Protein AF-A0A417WIB1-F1 (afdb_monomer_lite)

Sequence (246 aa):
MKTGAWCMDDERNCDLLFEYLRSILYDAKPQPLDLERLDEPFKKLGMGLQYLDRAVQEMKAYSAALSNGTLSAEAPGRDNFLCENLKNIHANLNHLTWQAKQVAKGDYSQKVSYLGEFSEAFNTMTEQLKQREGVLIEEAQQEKQQASLDPLTQIGNRYYFQREIEQLLQTEAELVFCYCDLDHLKYINDNYGHSEGDCYLRHFVDSVKKARAKTTCLPVLAVMILYYPEGLPKGGCVQQNVLDPA

pLDDT: mean 79.18, std 16.85, range [26.58, 96.31]

Radius of gyration: 42.19 Å; chains: 1; bounding box: 83×44×124 Å

Secondary structure (DSSP, 8-state):
---SSTTHHHHHHHHHHHHHHHHHHH-SSPPPP-GGGS-HHHHHHHHHHHHHHHHHHHHHHHHHHHHTT-TTSPPPPTT-GGGHHHHHHHHHHHHHHHHHHHHTTT-TT----SSTHHHHHHHHHHHHHHHHHHHHHHHHHHHHHHT-B-TTT-SB-HHHHHHHHHHHHTTT--EEEEE---TTHHHHHHHH-HHHHHHHHHHHHHHHHHHGGGSEEEEETTEEEEE-SS---S------------

Structure (mmCIF, N/CA/C/O backbone):
data_AF-A0A417WIB1-F1
#
_entry.id   AF-A0A417WIB1-F1
#
loop_
_atom_site.group_PDB
_atom_site.id
_atom_site.type_symbol
_atom_site.label_atom_id
_atom_site.label_alt_id
_atom_site.label_comp_id
_atom_site.label_asym_id
_atom_site.label_entity_id
_atom_site.label_seq_id
_atom_site.pdbx_PDB_ins_code
_atom_site.Cartn_x
_atom_site.Cartn_y
_atom_site.Cartn_z
_atom_site.occupancy
_atom_site.B_iso_or_equiv
_atom_site.auth_seq_id
_atom_site.auth_comp_id
_atom_site.auth_asym_id
_atom_site.auth_atom_id
_atom_site.pdbx_PDB_model_num
ATOM 1 N N . MET A 1 1 ? 44.489 13.076 -61.431 1.00 39.06 1 MET A N 1
ATOM 2 C CA . MET A 1 1 ? 43.071 12.751 -61.692 1.00 39.06 1 MET A CA 1
ATOM 3 C C . MET A 1 1 ? 42.772 11.346 -61.179 1.00 39.06 1 MET A C 1
ATOM 5 O O . MET A 1 1 ? 43.041 10.374 -61.867 1.00 39.06 1 MET A O 1
ATOM 9 N N . LYS A 1 2 ? 42.286 11.242 -59.940 1.00 44.75 2 LYS A N 1
ATOM 10 C CA . LYS A 1 2 ? 41.597 10.064 -59.390 1.00 44.75 2 LYS A CA 1
ATOM 11 C C . LYS A 1 2 ? 40.458 10.616 -58.533 1.00 44.75 2 LYS A C 1
ATOM 13 O O . LYS A 1 2 ? 40.609 10.801 -57.336 1.00 44.75 2 LYS A O 1
ATOM 18 N N . THR A 1 3 ? 39.376 11.004 -59.189 1.00 46.62 3 THR A N 1
ATOM 19 C CA . THR A 1 3 ? 38.187 11.618 -58.584 1.00 46.62 3 THR A CA 1
ATOM 20 C C . THR A 1 3 ? 36.998 10.995 -59.298 1.00 46.62 3 THR A C 1
ATOM 22 O O . THR A 1 3 ? 36.768 11.309 -60.462 1.00 46.62 3 THR A O 1
ATOM 25 N N . GLY A 1 4 ? 36.324 10.034 -58.667 1.00 46.19 4 GLY A N 1
ATOM 26 C CA . GLY A 1 4 ? 35.148 9.404 -59.278 1.00 46.19 4 GLY A CA 1
ATOM 27 C C . GLY A 1 4 ? 34.583 8.187 -58.545 1.00 46.19 4 GLY A C 1
ATOM 28 O O . GLY A 1 4 ? 33.383 7.982 -58.601 1.00 46.19 4 GLY A O 1
ATOM 29 N N . ALA A 1 5 ? 35.401 7.416 -57.820 1.00 48.66 5 ALA A N 1
ATOM 30 C CA . ALA A 1 5 ? 34.931 6.210 -57.117 1.00 48.66 5 ALA A CA 1
ATOM 31 C C . ALA A 1 5 ? 34.715 6.396 -55.600 1.00 48.66 5 ALA A C 1
ATOM 33 O O . ALA A 1 5 ? 34.106 5.551 -54.969 1.00 48.66 5 ALA A O 1
ATOM 34 N N . TRP A 1 6 ? 35.183 7.506 -55.019 1.00 47.06 6 TRP A N 1
ATOM 35 C CA . TRP A 1 6 ? 35.142 7.767 -53.569 1.00 47.06 6 TRP A CA 1
ATOM 36 C C . TRP A 1 6 ? 33.838 8.422 -53.065 1.00 47.06 6 TRP A C 1
ATOM 38 O O . TRP A 1 6 ? 33.764 8.745 -51.892 1.00 47.06 6 TRP A O 1
ATOM 48 N N . CYS A 1 7 ? 32.829 8.664 -53.915 1.00 55.09 7 CYS A N 1
ATOM 49 C CA . CYS A 1 7 ? 31.590 9.342 -53.484 1.00 55.09 7 CYS A CA 1
ATOM 50 C C . CYS A 1 7 ? 30.362 8.427 -53.372 1.00 55.09 7 CYS A C 1
ATOM 52 O O . CYS A 1 7 ? 29.560 8.645 -52.477 1.00 55.09 7 CYS A O 1
ATOM 54 N N . MET A 1 8 ? 30.194 7.423 -54.242 1.00 58.66 8 MET A N 1
ATOM 55 C CA . MET A 1 8 ? 28.945 6.639 -54.291 1.00 58.66 8 MET A CA 1
ATOM 56 C C . MET A 1 8 ? 28.796 5.624 -53.145 1.00 58.66 8 MET A C 1
ATOM 58 O O . MET A 1 8 ? 27.687 5.434 -52.651 1.00 58.66 8 MET A O 1
ATOM 62 N N . ASP A 1 9 ? 29.885 4.987 -52.704 1.00 63.41 9 ASP A N 1
ATOM 63 C CA . ASP A 1 9 ? 29.821 3.980 -51.630 1.00 63.41 9 ASP A CA 1
ATOM 64 C C . ASP A 1 9 ? 29.652 4.627 -50.241 1.00 63.41 9 ASP A C 1
ATOM 66 O O . ASP A 1 9 ? 28.894 4.131 -49.405 1.00 63.41 9 ASP A O 1
ATOM 70 N N . ASP A 1 10 ? 30.249 5.803 -50.021 1.00 74.00 10 ASP A N 1
ATOM 71 C CA . ASP A 1 10 ? 30.056 6.589 -48.796 1.00 74.00 10 ASP A CA 1
ATOM 72 C C . ASP A 1 10 ? 28.607 7.086 -48.664 1.00 74.00 10 ASP A C 1
ATOM 74 O O . ASP A 1 10 ? 28.035 7.023 -47.574 1.00 74.00 10 ASP A O 1
ATOM 78 N N . GLU A 1 11 ? 27.985 7.515 -49.769 1.00 82.62 11 GLU A N 1
ATOM 79 C CA . GLU A 1 11 ? 26.586 7.968 -49.804 1.00 82.62 11 GLU A CA 1
ATOM 80 C C . GLU A 1 11 ? 25.636 6.816 -49.436 1.00 82.62 11 GLU A C 1
ATOM 82 O O . GLU A 1 11 ? 24.788 6.958 -48.555 1.00 82.62 11 GLU A O 1
ATOM 87 N N . ARG A 1 12 ? 25.882 5.615 -49.981 1.00 88.38 12 ARG A N 1
ATOM 88 C CA . ARG A 1 12 ? 25.135 4.398 -49.634 1.00 88.38 12 ARG A CA 1
ATOM 89 C C . ARG A 1 12 ? 25.269 4.014 -48.155 1.00 88.38 12 ARG A C 1
ATOM 91 O O . ARG A 1 12 ? 24.271 3.646 -47.533 1.00 88.38 12 ARG A O 1
ATOM 98 N N . ASN A 1 13 ? 26.477 4.036 -47.585 1.00 87.56 13 ASN A N 1
ATOM 99 C CA . ASN A 1 13 ? 26.677 3.720 -46.164 1.00 87.56 13 ASN A CA 1
ATOM 100 C C . ASN A 1 13 ? 25.962 4.731 -45.258 1.00 87.56 13 ASN A C 1
ATOM 102 O O . ASN A 1 13 ? 25.349 4.340 -44.261 1.00 87.56 13 ASN A O 1
ATOM 106 N N . CYS A 1 14 ? 26.014 6.018 -45.617 1.00 87.00 14 CYS A N 1
ATOM 107 C CA . CYS A 1 14 ? 25.298 7.077 -44.912 1.00 87.00 14 CYS A CA 1
ATOM 108 C C . CYS A 1 14 ? 23.784 6.852 -44.947 1.00 87.00 14 CYS A C 1
ATOM 110 O O . CYS A 1 14 ? 23.150 6.914 -43.894 1.00 87.00 14 CYS A O 1
ATOM 112 N N . ASP A 1 15 ? 23.224 6.519 -46.111 1.00 89.12 15 ASP A N 1
ATOM 113 C CA . ASP A 1 15 ? 21.795 6.236 -46.264 1.00 89.12 15 ASP A CA 1
ATOM 114 C C . ASP A 1 15 ? 21.359 5.029 -45.426 1.00 89.12 15 ASP A C 1
ATOM 116 O O . ASP A 1 15 ? 20.358 5.097 -44.715 1.00 89.12 15 ASP A O 1
ATOM 120 N N . LEU A 1 16 ? 22.135 3.938 -45.434 1.00 89.25 16 LEU A N 1
ATOM 121 C CA . LEU A 1 16 ? 21.841 2.746 -44.630 1.00 89.25 16 LEU A CA 1
ATOM 122 C C . LEU A 1 16 ? 21.849 3.042 -43.124 1.00 89.25 16 LEU A C 1
ATOM 124 O O . LEU A 1 16 ? 20.953 2.605 -42.399 1.00 89.25 16 LEU A O 1
ATOM 128 N N . LEU A 1 17 ? 22.849 3.784 -42.641 1.00 91.06 17 LEU A N 1
ATOM 129 C CA . LEU A 1 17 ? 22.935 4.176 -41.233 1.00 91.06 17 LEU A CA 1
ATOM 130 C C . LEU A 1 17 ? 21.823 5.155 -40.844 1.00 91.06 17 LEU A C 1
ATOM 132 O O . LEU A 1 17 ? 21.274 5.049 -39.745 1.00 91.06 17 LEU A O 1
ATOM 136 N N . PHE A 1 18 ? 21.482 6.092 -41.730 1.00 90.44 18 PHE A N 1
ATOM 137 C CA . PHE A 1 18 ? 20.406 7.054 -41.516 1.00 90.44 18 PHE A CA 1
ATOM 138 C C . PHE A 1 18 ? 19.043 6.364 -41.450 1.00 90.44 18 PHE A C 1
ATOM 140 O O . PHE A 1 18 ? 18.280 6.601 -40.513 1.00 90.44 18 PHE A O 1
ATOM 147 N N . GLU A 1 19 ? 18.756 5.466 -42.390 1.00 89.88 19 GLU A N 1
ATOM 148 C CA . GLU A 1 19 ? 17.528 4.671 -42.399 1.00 89.88 19 GLU A CA 1
ATOM 149 C C . GLU A 1 19 ? 17.421 3.778 -41.164 1.00 89.88 19 GLU A C 1
ATOM 151 O O . GLU A 1 19 ? 16.359 3.695 -40.542 1.00 89.88 19 GLU A O 1
ATOM 156 N N . TYR A 1 20 ? 18.534 3.183 -40.730 1.00 92.88 20 TYR A N 1
ATOM 157 C CA . TYR A 1 20 ? 18.550 2.424 -39.489 1.00 92.88 20 TYR A CA 1
ATOM 158 C C . TYR A 1 20 ? 18.261 3.304 -38.269 1.00 92.88 20 TYR A C 1
ATOM 160 O O . TYR A 1 20 ? 17.374 2.978 -37.480 1.00 92.88 20 TYR A O 1
ATOM 168 N N . LEU A 1 21 ? 18.927 4.456 -38.137 1.00 92.00 21 LEU A N 1
ATOM 169 C CA . LEU A 1 21 ? 18.654 5.410 -37.060 1.00 92.00 21 LEU A CA 1
ATOM 170 C C . LEU A 1 21 ? 17.186 5.862 -37.065 1.00 92.00 21 LEU A C 1
ATOM 172 O O . LEU A 1 21 ? 16.556 5.929 -36.009 1.00 92.00 21 LEU A O 1
ATOM 176 N N . ARG A 1 22 ? 16.621 6.125 -38.248 1.00 91.38 22 ARG A N 1
ATOM 177 C CA . ARG A 1 22 ? 15.204 6.458 -38.417 1.00 91.38 22 ARG A CA 1
ATOM 178 C C . ARG A 1 22 ? 14.311 5.328 -37.902 1.00 91.38 22 ARG A C 1
ATOM 180 O O . ARG A 1 22 ? 13.386 5.602 -37.139 1.00 91.38 22 ARG A O 1
ATOM 187 N N . SER A 1 23 ? 14.622 4.078 -38.239 1.00 91.44 23 SER A N 1
ATOM 188 C CA . SER A 1 23 ? 13.854 2.918 -37.772 1.00 91.44 23 SER A CA 1
ATOM 189 C C . SER A 1 23 ? 13.864 2.784 -36.243 1.00 91.44 23 SER A C 1
ATOM 191 O O . SER A 1 23 ? 12.820 2.541 -35.646 1.00 91.44 23 SER A O 1
ATOM 193 N N . ILE A 1 24 ? 14.997 3.038 -35.572 1.00 91.12 24 ILE A N 1
ATOM 194 C CA . ILE A 1 24 ? 15.097 2.985 -34.098 1.00 91.12 24 ILE A CA 1
ATOM 195 C C . ILE A 1 24 ? 14.129 3.985 -33.444 1.00 91.12 24 ILE A C 1
ATOM 197 O O . ILE A 1 24 ? 13.470 3.678 -32.441 1.00 91.12 24 ILE A O 1
ATOM 201 N N . LEU A 1 25 ? 14.053 5.193 -34.010 1.00 87.44 25 LEU A N 1
ATOM 202 C CA . LEU A 1 25 ? 13.274 6.299 -33.458 1.00 87.44 25 LEU A CA 1
ATOM 203 C C . LEU A 1 25 ? 11.773 6.160 -33.729 1.00 87.44 25 LEU A C 1
ATOM 205 O O . LEU A 1 25 ? 10.976 6.439 -32.832 1.00 87.44 25 LEU A O 1
ATOM 209 N N . TYR A 1 26 ? 11.388 5.733 -34.933 1.00 87.25 26 TYR A N 1
ATOM 210 C CA . TYR A 1 26 ? 9.995 5.799 -35.384 1.00 87.25 26 TYR A CA 1
ATOM 211 C C . TYR A 1 26 ? 9.288 4.447 -35.466 1.00 87.25 26 TYR A C 1
ATOM 213 O O . TYR A 1 26 ? 8.069 4.401 -35.288 1.00 87.25 26 TYR A O 1
ATOM 221 N N . ASP A 1 27 ? 10.009 3.345 -35.674 1.00 86.19 27 ASP A N 1
ATOM 222 C CA . ASP A 1 27 ? 9.363 2.051 -35.863 1.00 86.19 27 ASP A CA 1
ATOM 223 C C . ASP A 1 27 ? 9.066 1.365 -34.524 1.00 86.19 27 ASP A C 1
ATOM 225 O O . ASP A 1 27 ? 9.812 1.435 -33.538 1.00 86.19 27 ASP A O 1
ATOM 229 N N . ALA A 1 28 ? 7.947 0.637 -34.493 1.00 76.06 28 ALA A N 1
ATOM 230 C CA . ALA A 1 28 ? 7.604 -0.226 -33.365 1.00 76.06 28 ALA A CA 1
ATOM 231 C C . ALA A 1 28 ? 8.569 -1.421 -33.248 1.00 76.06 28 ALA A C 1
ATOM 233 O O . ALA A 1 28 ? 8.804 -1.917 -32.148 1.00 76.06 28 ALA A O 1
ATOM 234 N N . LYS A 1 29 ? 9.123 -1.874 -34.380 1.00 79.31 29 LYS A N 1
ATOM 235 C CA . LYS A 1 29 ? 10.148 -2.918 -34.481 1.00 79.31 29 LYS A CA 1
ATOM 236 C C . LYS A 1 29 ? 11.168 -2.503 -35.550 1.00 79.31 29 LYS A C 1
ATOM 238 O O . LYS A 1 29 ? 10.869 -2.677 -36.731 1.00 79.31 29 LYS A O 1
ATOM 243 N N . PRO A 1 30 ? 12.319 -1.936 -35.162 1.00 79.62 30 PRO A N 1
ATOM 244 C CA . PRO A 1 30 ? 13.344 -1.526 -36.110 1.00 79.62 30 PRO A CA 1
ATOM 245 C C . PRO A 1 30 ? 13.907 -2.729 -36.864 1.00 79.62 30 PRO A C 1
ATOM 247 O O . PRO A 1 30 ? 13.978 -3.844 -36.338 1.00 79.62 30 PRO A O 1
ATOM 250 N N . GLN A 1 31 ? 14.289 -2.506 -38.120 1.00 77.69 31 GLN A N 1
ATOM 251 C CA . GLN A 1 31 ? 14.949 -3.533 -38.920 1.00 77.69 31 GLN A CA 1
ATOM 252 C C . GLN A 1 31 ? 16.420 -3.622 -38.511 1.00 77.69 31 GLN A C 1
ATOM 254 O O . GLN A 1 31 ? 17.089 -2.593 -38.499 1.00 77.69 31 GLN A O 1
ATOM 259 N N . PRO A 1 32 ? 16.956 -4.814 -38.201 1.00 80.38 32 PRO A N 1
ATOM 260 C CA . PRO A 1 32 ? 18.332 -4.940 -37.744 1.00 80.38 32 PRO A CA 1
ATOM 261 C C . PRO A 1 32 ? 19.315 -4.534 -38.846 1.00 80.38 32 PRO A C 1
ATOM 263 O O . PRO A 1 32 ? 19.243 -5.020 -39.976 1.00 80.38 32 PRO A O 1
ATOM 266 N N . LEU A 1 33 ? 20.263 -3.664 -38.497 1.00 86.81 33 LEU A N 1
ATOM 267 C CA . LEU A 1 33 ? 21.357 -3.280 -39.381 1.00 86.81 33 LEU A CA 1
ATOM 268 C C . LEU A 1 33 ? 22.337 -4.442 -39.548 1.00 86.81 33 LEU A C 1
ATOM 270 O O . LEU A 1 33 ? 22.933 -4.905 -38.575 1.00 86.81 33 LEU A O 1
ATOM 274 N N . ASP A 1 34 ? 22.534 -4.872 -40.787 1.00 87.50 34 ASP A N 1
ATOM 275 C CA . ASP A 1 34 ? 23.545 -5.855 -41.160 1.00 87.50 34 ASP A CA 1
ATOM 276 C C . ASP A 1 34 ? 24.909 -5.164 -41.335 1.00 87.50 34 ASP A C 1
ATOM 278 O O . ASP A 1 34 ? 25.126 -4.413 -42.289 1.00 87.50 34 ASP A O 1
ATOM 282 N N . LEU A 1 35 ? 25.826 -5.398 -40.390 1.00 86.25 35 LEU A N 1
ATOM 283 C CA . LEU A 1 35 ? 27.152 -4.770 -40.363 1.00 86.25 35 LEU A CA 1
ATOM 284 C C . LEU A 1 35 ? 28.050 -5.215 -41.523 1.00 86.25 35 LEU A C 1
ATOM 286 O O . LEU A 1 35 ? 28.993 -4.499 -41.853 1.00 86.25 35 LEU A O 1
ATOM 290 N N . GLU A 1 36 ? 27.788 -6.370 -42.141 1.00 86.62 36 GLU A N 1
ATOM 291 C CA . GLU A 1 36 ? 28.581 -6.847 -43.282 1.00 86.62 36 GLU A CA 1
ATOM 292 C C . GLU A 1 36 ? 28.308 -6.035 -44.553 1.00 86.62 36 GLU A C 1
ATOM 294 O O . GLU A 1 36 ? 29.126 -6.026 -45.470 1.00 86.62 36 GLU A O 1
ATOM 299 N N . ARG A 1 37 ? 27.184 -5.309 -44.594 1.00 84.75 37 ARG A N 1
ATOM 300 C CA . ARG A 1 37 ? 26.816 -4.423 -45.709 1.00 84.75 37 ARG A CA 1
ATOM 301 C C . ARG A 1 37 ? 27.452 -3.042 -45.636 1.00 84.75 37 ARG A C 1
ATOM 303 O O . ARG A 1 37 ? 27.275 -2.283 -46.590 1.00 84.75 37 ARG A O 1
ATOM 310 N N . LEU A 1 38 ? 28.104 -2.723 -44.518 1.00 87.56 38 LEU A N 1
ATOM 311 C CA . LEU A 1 38 ? 28.803 -1.465 -44.298 1.00 87.56 38 LEU A CA 1
ATOM 312 C C . LEU A 1 38 ? 30.288 -1.620 -44.584 1.00 87.56 38 LEU A C 1
ATOM 314 O O . LEU A 1 38 ? 30.907 -2.608 -44.182 1.00 87.56 38 LEU A O 1
ATOM 318 N N . ASP A 1 39 ? 30.875 -0.585 -45.169 1.00 88.69 39 ASP A N 1
ATOM 319 C CA . ASP A 1 39 ? 32.322 -0.526 -45.330 1.00 88.69 39 ASP A CA 1
ATOM 320 C C . ASP A 1 39 ? 33.030 -0.278 -43.987 1.00 88.69 39 ASP A C 1
ATOM 322 O O . ASP A 1 39 ? 32.484 0.308 -43.044 1.00 88.69 39 ASP A O 1
ATOM 326 N N . GLU A 1 40 ? 34.289 -0.711 -43.900 1.00 85.00 40 GLU A N 1
ATOM 327 C CA . GLU A 1 40 ? 35.094 -0.721 -42.673 1.00 85.00 40 GLU A CA 1
ATOM 328 C C . GLU A 1 40 ? 35.121 0.581 -41.850 1.00 85.00 40 GLU A C 1
ATOM 330 O O . GLU A 1 40 ? 35.026 0.485 -40.620 1.00 85.00 40 GLU A O 1
ATOM 335 N N . PRO A 1 41 ? 35.189 1.797 -42.440 1.00 86.19 41 PRO A N 1
ATOM 336 C CA . PRO A 1 41 ? 35.130 3.026 -41.646 1.00 86.19 41 PRO A CA 1
ATOM 337 C C . PRO A 1 41 ? 33.778 3.238 -40.940 1.00 86.19 41 PRO A C 1
ATOM 339 O O . PRO A 1 41 ? 33.738 3.862 -39.877 1.00 86.19 41 PRO A O 1
ATOM 342 N N . PHE A 1 42 ? 32.682 2.686 -41.469 1.00 89.12 42 PHE A N 1
ATOM 343 C CA . PHE A 1 42 ? 31.320 2.880 -40.961 1.00 89.12 42 PHE A CA 1
ATOM 344 C C . PHE A 1 42 ? 30.871 1.795 -39.978 1.00 89.12 42 PHE A C 1
ATOM 346 O O . PHE A 1 42 ? 29.997 2.050 -39.146 1.00 89.12 42 PHE A O 1
ATOM 353 N N . LYS A 1 43 ? 31.490 0.607 -39.995 1.00 89.81 43 LYS A N 1
ATOM 354 C CA . LYS A 1 43 ? 31.123 -0.509 -39.101 1.00 89.81 43 LYS A CA 1
ATOM 355 C C . LYS A 1 43 ? 31.135 -0.133 -37.622 1.00 89.81 43 LYS A C 1
ATOM 357 O O . LYS A 1 43 ? 30.248 -0.545 -36.877 1.00 89.81 43 LYS A O 1
ATOM 362 N N . LYS A 1 44 ? 32.099 0.685 -37.179 1.00 90.75 44 LYS A N 1
ATOM 363 C CA . LYS A 1 44 ? 32.166 1.149 -35.781 1.00 90.75 44 LYS A CA 1
ATOM 364 C C . LYS A 1 44 ? 30.956 2.000 -35.394 1.00 90.75 44 LYS A C 1
ATOM 366 O O . LYS A 1 44 ? 30.424 1.836 -34.299 1.00 90.75 44 LYS A O 1
ATOM 371 N N . LEU A 1 45 ? 30.514 2.879 -36.292 1.00 91.75 45 LEU A N 1
ATOM 372 C CA . LEU A 1 45 ? 29.309 3.679 -36.092 1.00 91.75 45 LEU A CA 1
ATOM 373 C C . LEU A 1 45 ? 28.054 2.795 -36.125 1.00 91.75 45 LEU A C 1
ATOM 375 O O . LEU A 1 45 ? 27.201 2.933 -35.253 1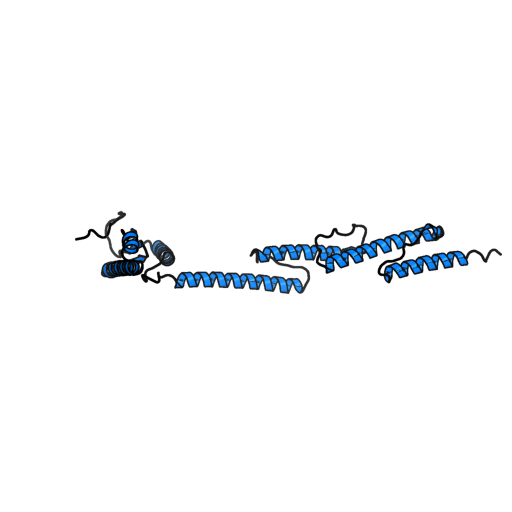.00 91.75 45 LEU A O 1
ATOM 379 N N . GLY A 1 46 ? 27.987 1.830 -37.048 1.00 91.38 46 GLY A N 1
ATOM 380 C CA . GLY A 1 46 ? 26.917 0.831 -37.104 1.00 91.38 46 GLY A CA 1
ATOM 381 C C . GLY A 1 46 ? 26.778 0.023 -35.809 1.00 91.38 46 GLY A C 1
ATOM 382 O O . GLY A 1 46 ? 25.675 -0.104 -35.285 1.00 91.38 46 GLY A O 1
ATOM 383 N N . MET A 1 47 ? 27.892 -0.442 -35.228 1.00 90.69 47 MET A N 1
ATOM 384 C CA . MET A 1 47 ? 27.900 -1.101 -33.912 1.00 90.69 47 MET A CA 1
ATOM 385 C C . MET A 1 47 ? 27.377 -0.175 -32.801 1.00 90.69 47 MET A C 1
ATOM 387 O O . MET A 1 47 ? 26.614 -0.608 -31.939 1.00 90.69 47 MET A O 1
ATOM 391 N N . GLY A 1 48 ? 27.741 1.111 -32.837 1.00 90.19 48 GLY A N 1
ATOM 392 C CA . GLY A 1 48 ? 27.206 2.118 -31.916 1.00 90.19 48 GLY A CA 1
ATOM 393 C C . GLY A 1 48 ? 25.690 2.307 -32.050 1.00 90.19 48 GLY A C 1
ATOM 394 O O . GLY A 1 48 ? 24.990 2.371 -31.041 1.00 90.19 48 GLY A O 1
ATOM 395 N N . LEU A 1 49 ? 25.164 2.329 -33.279 1.00 92.44 49 LEU A N 1
ATOM 396 C CA . LEU A 1 49 ? 23.719 2.395 -33.523 1.00 92.44 49 LEU A CA 1
ATOM 397 C C . LEU A 1 49 ? 22.995 1.113 -33.092 1.00 92.44 49 LEU A C 1
ATOM 399 O O . LEU A 1 49 ? 21.880 1.194 -32.591 1.00 92.44 49 LEU A O 1
ATOM 403 N N . GLN A 1 50 ? 23.607 -0.066 -33.233 1.00 91.00 50 GLN A N 1
ATOM 404 C CA . GLN A 1 50 ? 23.036 -1.314 -32.708 1.00 91.00 50 GLN A CA 1
ATOM 405 C C . GLN A 1 50 ? 22.951 -1.314 -31.178 1.00 91.00 50 GLN A C 1
ATOM 407 O O . GLN A 1 50 ? 21.964 -1.783 -30.613 1.00 91.00 50 GLN A O 1
ATOM 412 N N . TYR A 1 51 ? 23.959 -0.759 -30.500 1.00 90.44 51 TYR A N 1
ATOM 413 C CA . TYR A 1 51 ? 23.898 -0.552 -29.055 1.00 90.44 51 TYR A CA 1
ATOM 414 C C . TYR A 1 51 ? 22.763 0.405 -28.672 1.00 90.44 51 TYR A C 1
ATOM 416 O O . TYR A 1 51 ? 21.996 0.112 -27.755 1.00 90.44 51 TYR A O 1
ATOM 424 N N . LEU A 1 52 ? 22.625 1.521 -29.399 1.00 90.75 52 LEU A N 1
ATOM 425 C CA . LEU A 1 52 ? 21.535 2.473 -29.191 1.00 90.75 52 LEU A CA 1
ATOM 426 C C . LEU A 1 52 ? 20.163 1.819 -29.397 1.00 90.75 52 LEU A C 1
ATOM 428 O O . LEU A 1 52 ? 19.284 2.014 -28.563 1.00 90.75 52 LEU A O 1
ATOM 432 N N . ASP A 1 53 ? 19.992 1.021 -30.456 1.00 91.19 53 ASP A N 1
ATOM 433 C CA . ASP A 1 53 ? 18.755 0.276 -30.703 1.00 91.19 53 ASP A CA 1
ATOM 434 C C . ASP A 1 53 ? 18.405 -0.618 -29.512 1.00 91.19 53 ASP A C 1
ATOM 436 O O . ASP A 1 53 ? 17.337 -0.469 -28.918 1.00 91.19 53 ASP A O 1
ATOM 440 N N . ARG A 1 54 ? 19.342 -1.471 -29.074 1.00 89.75 54 ARG A N 1
ATOM 441 C CA . ARG A 1 54 ? 19.136 -2.335 -27.903 1.00 89.75 54 ARG A CA 1
ATOM 442 C C . ARG A 1 54 ? 18.733 -1.526 -26.669 1.00 89.75 54 ARG A C 1
ATOM 444 O O . ARG A 1 54 ? 17.757 -1.881 -26.009 1.00 89.75 54 ARG A O 1
ATOM 451 N N . ALA A 1 55 ? 19.436 -0.430 -26.384 1.00 90.44 55 ALA A N 1
ATOM 452 C CA . ALA A 1 55 ? 19.143 0.414 -25.231 1.00 90.44 55 ALA A CA 1
ATOM 453 C C . ALA A 1 55 ? 17.728 1.025 -25.301 1.00 90.44 55 ALA A C 1
ATOM 455 O O . ALA A 1 55 ? 17.009 1.046 -24.297 1.00 90.44 55 ALA A O 1
ATOM 456 N N . VAL A 1 56 ? 17.299 1.477 -26.485 1.00 91.12 56 VAL A N 1
ATOM 457 C CA . VAL A 1 56 ? 15.949 2.014 -26.721 1.00 91.12 56 VAL A CA 1
ATOM 458 C C . VAL A 1 56 ? 14.884 0.922 -26.599 1.00 91.12 56 VAL A C 1
ATOM 460 O O . VAL A 1 56 ? 13.847 1.164 -25.979 1.00 91.12 56 VAL A O 1
ATOM 463 N N . GLN A 1 57 ? 15.120 -0.276 -27.140 1.00 89.00 57 GLN A N 1
ATOM 464 C CA . GLN A 1 57 ? 14.183 -1.401 -27.035 1.00 89.00 57 GLN A CA 1
ATOM 465 C C . GLN A 1 57 ? 13.988 -1.849 -25.586 1.00 89.00 57 GLN A C 1
ATOM 467 O O . GLN A 1 57 ? 12.854 -2.009 -25.136 1.00 89.00 57 GLN A O 1
ATOM 472 N N . GLU A 1 58 ? 15.075 -1.989 -24.829 1.00 90.25 58 GLU A N 1
ATOM 473 C CA . GLU A 1 58 ? 15.023 -2.299 -23.399 1.00 90.25 58 GLU A CA 1
ATOM 474 C C . GLU A 1 58 ? 14.267 -1.222 -22.613 1.00 90.25 58 GLU A C 1
ATOM 476 O O . GLU A 1 58 ? 13.414 -1.550 -21.789 1.00 90.25 58 GLU A O 1
ATOM 481 N N . MET A 1 59 ? 14.515 0.062 -22.902 1.00 91.56 59 MET A N 1
ATOM 482 C CA . MET A 1 59 ? 13.789 1.170 -22.278 1.00 91.56 59 MET A CA 1
ATOM 483 C C . MET A 1 59 ? 12.290 1.112 -22.596 1.00 91.56 59 MET A C 1
ATOM 485 O O . MET A 1 59 ? 11.472 1.262 -21.687 1.00 91.56 59 MET A O 1
ATOM 489 N N . LYS A 1 60 ? 11.910 0.867 -23.860 1.00 89.94 60 LYS A N 1
ATOM 490 C CA . LYS A 1 60 ? 10.505 0.712 -24.280 1.00 89.94 60 LYS A CA 1
ATOM 491 C C . LYS A 1 60 ? 9.841 -0.458 -23.547 1.00 89.94 60 LYS A C 1
ATOM 493 O O . LYS A 1 60 ? 8.764 -0.283 -22.978 1.00 89.94 60 LYS A O 1
ATOM 498 N N . ALA A 1 61 ? 10.490 -1.622 -23.514 1.00 89.12 61 ALA A N 1
ATOM 499 C CA . ALA A 1 61 ? 9.975 -2.815 -22.844 1.00 89.12 61 ALA A CA 1
ATOM 500 C C . ALA A 1 61 ? 9.808 -2.599 -21.332 1.00 89.12 61 ALA A C 1
ATOM 502 O O . ALA A 1 61 ? 8.764 -2.918 -20.762 1.00 89.12 61 ALA A O 1
ATOM 503 N N . TYR A 1 62 ? 10.810 -2.002 -20.688 1.00 91.19 62 TYR A N 1
ATOM 504 C CA . TYR A 1 62 ? 10.790 -1.737 -19.255 1.00 91.19 62 TYR A CA 1
ATOM 505 C C . TYR A 1 62 ? 9.758 -0.670 -18.870 1.00 91.19 62 TYR A C 1
ATOM 507 O O . TYR A 1 62 ? 9.021 -0.842 -17.901 1.00 91.19 62 TYR A O 1
ATOM 515 N N . SER A 1 63 ? 9.637 0.395 -19.667 1.00 91.69 63 SER A N 1
ATOM 516 C CA . SER A 1 63 ? 8.594 1.413 -19.506 1.00 91.69 63 SER A CA 1
ATOM 517 C C . SER A 1 63 ? 7.189 0.808 -19.625 1.00 91.69 63 SER A C 1
ATOM 519 O O . SER A 1 63 ? 6.326 1.074 -18.788 1.00 91.69 63 SER A O 1
ATOM 521 N N . ALA A 1 64 ? 6.967 -0.080 -20.602 1.00 90.81 64 ALA A N 1
ATOM 522 C CA . ALA A 1 64 ? 5.694 -0.781 -20.757 1.00 90.81 64 ALA A CA 1
ATOM 523 C C . ALA A 1 64 ? 5.375 -1.688 -19.552 1.00 90.81 64 ALA A C 1
ATOM 525 O O . ALA A 1 64 ? 4.244 -1.688 -19.064 1.00 90.81 64 ALA A O 1
ATOM 526 N N . ALA A 1 65 ? 6.366 -2.421 -19.029 1.00 89.94 65 ALA A N 1
ATOM 527 C CA . ALA A 1 65 ? 6.198 -3.246 -17.831 1.00 89.94 65 ALA A CA 1
ATOM 528 C C . ALA A 1 65 ? 5.813 -2.405 -16.601 1.00 89.94 65 ALA A C 1
ATOM 530 O O . ALA A 1 65 ? 4.891 -2.765 -15.863 1.00 89.94 65 ALA A O 1
ATOM 531 N N . LEU A 1 66 ? 6.473 -1.256 -16.421 1.00 90.75 66 LEU A N 1
ATOM 532 C CA . LEU A 1 66 ? 6.203 -0.319 -15.333 1.00 90.75 66 LEU A CA 1
ATOM 533 C C . LEU A 1 66 ? 4.804 0.297 -15.445 1.00 90.75 66 LEU A C 1
ATOM 535 O O . LEU A 1 66 ? 4.073 0.344 -14.458 1.00 90.75 66 LEU A O 1
ATOM 539 N N . SER A 1 67 ? 4.407 0.701 -16.654 1.00 90.19 67 SER A N 1
ATOM 540 C CA . SER A 1 67 ? 3.075 1.250 -16.935 1.00 90.19 67 SER A CA 1
ATOM 541 C C . SER A 1 67 ? 1.956 0.244 -16.653 1.00 90.19 67 SER A C 1
ATOM 543 O O . SER A 1 67 ? 0.872 0.644 -16.242 1.00 90.19 67 SER A O 1
ATOM 545 N N . ASN A 1 68 ? 2.214 -1.053 -16.841 1.00 89.75 68 ASN A N 1
ATOM 546 C CA . ASN A 1 68 ? 1.273 -2.126 -16.510 1.00 89.75 68 ASN A CA 1
ATOM 547 C C . ASN A 1 68 ? 1.285 -2.509 -15.016 1.00 89.75 68 ASN A C 1
ATOM 549 O O . ASN A 1 68 ? 0.582 -3.436 -14.620 1.00 89.75 68 ASN A O 1
ATOM 553 N N . GLY A 1 69 ? 2.104 -1.855 -14.182 1.00 85.94 69 GLY A N 1
ATOM 554 C CA . GLY A 1 69 ? 2.228 -2.166 -12.755 1.00 85.94 69 GLY A CA 1
ATOM 555 C C . GLY A 1 69 ? 2.986 -3.464 -12.455 1.00 85.94 69 GLY A C 1
ATOM 556 O O . GLY A 1 69 ? 2.890 -3.995 -11.349 1.00 85.94 69 GLY A O 1
ATOM 557 N N . THR A 1 70 ? 3.748 -4.000 -13.415 1.00 86.94 70 THR A N 1
ATOM 558 C CA . THR A 1 70 ? 4.530 -5.230 -13.223 1.00 86.94 70 THR A CA 1
ATOM 559 C C . THR A 1 70 ? 5.847 -4.915 -12.512 1.00 86.94 70 THR A C 1
ATOM 561 O O . THR A 1 70 ? 6.906 -4.842 -13.128 1.00 86.94 70 THR A O 1
ATOM 564 N N . LEU A 1 71 ? 5.789 -4.742 -11.189 1.00 82.94 71 LEU A N 1
ATOM 565 C CA . LEU A 1 71 ? 6.960 -4.396 -10.366 1.00 82.94 71 LEU A CA 1
ATOM 566 C C . LEU A 1 71 ? 7.871 -5.597 -10.026 1.00 82.94 71 LEU A C 1
ATOM 568 O O . LEU A 1 71 ? 8.837 -5.479 -9.278 1.00 82.94 71 LEU A O 1
ATOM 572 N N . SER A 1 72 ? 7.556 -6.783 -10.548 1.00 83.56 72 SER A N 1
ATOM 573 C CA . SER A 1 72 ? 8.393 -7.985 -10.417 1.00 83.56 72 SER A CA 1
ATOM 574 C C . SER A 1 72 ? 9.348 -8.182 -11.596 1.00 83.56 72 SER A C 1
ATOM 576 O O . SER A 1 72 ? 10.118 -9.137 -11.592 1.00 83.56 72 SER A O 1
ATOM 578 N N . ALA A 1 73 ? 9.277 -7.322 -12.616 1.00 79.50 73 ALA A N 1
ATOM 579 C CA . ALA A 1 73 ? 10.152 -7.405 -13.776 1.00 79.50 73 ALA A CA 1
ATOM 580 C C . ALA A 1 73 ? 11.610 -7.109 -13.390 1.00 79.50 73 ALA A C 1
ATOM 582 O O . ALA A 1 73 ? 11.884 -6.210 -12.591 1.00 79.50 73 ALA A O 1
ATOM 583 N N . GLU A 1 74 ? 12.551 -7.844 -13.987 1.00 79.69 74 GLU A N 1
ATOM 584 C CA . GLU A 1 74 ? 13.975 -7.566 -13.812 1.00 79.69 74 GLU A CA 1
ATOM 585 C C . GLU A 1 74 ? 14.332 -6.204 -14.414 1.00 79.69 74 GLU A C 1
ATOM 587 O O . GLU A 1 74 ? 13.897 -5.841 -15.510 1.00 79.69 74 GLU A O 1
ATOM 592 N N . ALA A 1 75 ? 15.123 -5.426 -13.675 1.00 81.00 75 ALA A N 1
ATOM 593 C CA . ALA A 1 75 ? 15.597 -4.141 -14.156 1.00 81.00 75 ALA A CA 1
ATOM 594 C C . ALA A 1 75 ? 16.617 -4.343 -15.296 1.00 81.00 75 ALA A C 1
ATOM 596 O O . ALA A 1 75 ? 17.467 -5.231 -15.188 1.00 81.00 75 ALA A O 1
ATOM 597 N N . PRO A 1 76 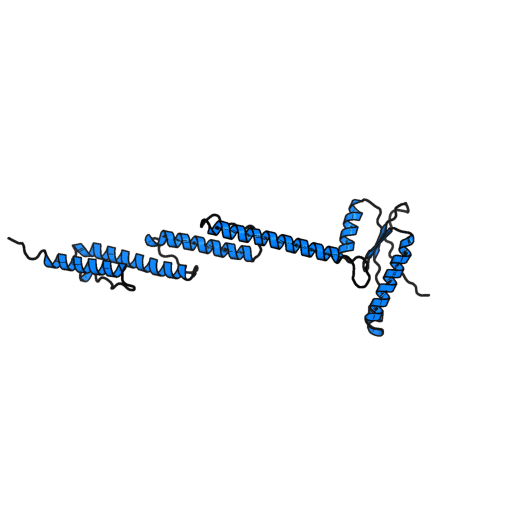? 16.606 -3.490 -16.340 1.00 84.06 76 PRO A N 1
ATOM 598 C CA . PRO A 1 76 ? 17.608 -3.518 -17.400 1.00 84.06 76 PRO A CA 1
ATOM 599 C C . PRO A 1 76 ? 19.029 -3.429 -16.840 1.00 84.06 76 PRO A C 1
ATOM 601 O O . PRO A 1 76 ? 19.246 -2.837 -15.772 1.00 84.06 76 PRO A O 1
ATOM 604 N N . GLY A 1 77 ? 20.002 -3.952 -17.586 1.00 79.44 77 GLY A N 1
ATOM 605 C CA . GLY A 1 77 ? 21.416 -3.944 -17.211 1.00 79.44 77 GLY A CA 1
ATOM 606 C C . GLY A 1 77 ? 21.947 -2.552 -16.836 1.00 79.44 77 GLY A C 1
ATOM 607 O O . GLY A 1 77 ? 21.340 -1.511 -17.115 1.00 79.44 77 GLY A O 1
ATOM 608 N N . ARG A 1 78 ? 23.073 -2.509 -16.110 1.00 77.25 78 ARG A N 1
ATOM 609 C CA . ARG A 1 78 ? 23.697 -1.244 -15.655 1.00 77.25 78 ARG A CA 1
ATOM 610 C C . ARG A 1 78 ? 24.226 -0.383 -16.806 1.00 77.25 78 ARG A C 1
ATOM 612 O O . ARG A 1 78 ? 24.431 0.808 -16.621 1.00 77.25 78 ARG A O 1
ATOM 619 N N . ASP A 1 79 ? 24.443 -0.997 -17.953 1.00 82.25 79 ASP A N 1
ATOM 620 C CA . ASP A 1 79 ? 24.894 -0.414 -19.209 1.00 82.25 79 ASP A CA 1
ATOM 621 C C . ASP A 1 79 ? 23.835 0.483 -19.871 1.00 82.25 79 ASP A C 1
ATOM 623 O O . ASP A 1 79 ? 24.173 1.489 -20.501 1.00 82.25 79 ASP A O 1
ATOM 627 N N . ASN A 1 80 ? 22.546 0.206 -19.661 1.00 86.25 80 ASN A N 1
ATOM 628 C CA . ASN A 1 80 ? 21.484 1.016 -20.244 1.00 86.25 80 ASN A CA 1
ATOM 629 C C . ASN A 1 80 ? 21.214 2.308 -19.448 1.00 86.25 80 ASN A C 1
ATOM 631 O O . ASN A 1 80 ? 20.378 2.353 -18.535 1.00 86.25 80 ASN A O 1
ATOM 635 N N . PHE A 1 81 ? 21.912 3.374 -19.842 1.00 83.94 81 PHE A N 1
ATOM 636 C CA . PHE A 1 81 ? 21.805 4.719 -19.268 1.00 83.94 81 PHE A CA 1
ATOM 637 C C . PHE A 1 81 ? 20.417 5.360 -19.443 1.00 83.94 81 PHE A C 1
ATOM 639 O O . PHE A 1 81 ? 20.004 6.165 -18.614 1.00 83.94 81 PHE A O 1
ATOM 646 N N . LEU A 1 82 ? 19.654 4.979 -20.476 1.00 89.12 82 LEU A N 1
ATOM 647 C CA . LEU A 1 82 ? 18.322 5.543 -20.734 1.00 89.12 82 LEU A CA 1
ATOM 648 C C . LEU A 1 82 ? 17.294 5.132 -19.669 1.00 89.12 82 LEU A C 1
ATOM 650 O O . LEU A 1 82 ? 16.270 5.790 -19.491 1.00 89.12 82 LEU A O 1
ATOM 654 N N . CYS A 1 83 ? 17.567 4.053 -18.933 1.00 90.62 83 CYS A N 1
ATOM 655 C CA . CYS A 1 83 ? 16.647 3.500 -17.945 1.00 90.62 83 CYS A CA 1
ATOM 656 C C . CYS A 1 83 ? 16.849 4.039 -16.522 1.00 90.62 83 CYS A C 1
ATOM 658 O O . CYS A 1 83 ? 16.155 3.578 -15.619 1.00 90.62 83 CYS A O 1
ATOM 660 N N . GLU A 1 84 ? 17.771 4.974 -16.276 1.00 89.25 84 GLU A N 1
ATOM 661 C CA . GLU A 1 84 ? 18.094 5.443 -14.916 1.00 89.25 84 GLU A CA 1
ATOM 662 C C . GLU A 1 84 ? 16.864 5.997 -14.176 1.00 89.25 84 GLU A C 1
ATOM 664 O O . GLU A 1 84 ? 16.503 5.515 -13.101 1.00 89.25 84 GLU A O 1
ATOM 669 N N . ASN A 1 85 ? 16.139 6.930 -14.797 1.00 89.94 85 ASN A N 1
ATOM 670 C CA . ASN A 1 85 ? 14.923 7.493 -14.208 1.00 89.94 85 ASN A CA 1
ATOM 671 C C . ASN A 1 85 ? 13.813 6.446 -14.047 1.00 89.94 85 ASN A C 1
ATOM 673 O O . ASN A 1 85 ? 13.123 6.433 -13.030 1.00 89.94 85 ASN A O 1
ATOM 677 N N . LEU A 1 86 ? 13.667 5.526 -15.008 1.00 91.44 86 LEU A N 1
ATOM 678 C CA . LEU A 1 86 ? 12.687 4.439 -14.915 1.00 91.44 86 LEU A CA 1
ATOM 679 C C . LEU A 1 86 ? 13.005 3.492 -13.752 1.00 91.44 86 LEU A C 1
ATOM 681 O O . LEU A 1 86 ? 12.097 3.032 -13.065 1.00 91.44 86 LEU A O 1
ATOM 685 N N . LYS A 1 87 ? 14.288 3.214 -13.494 1.00 90.50 87 LYS A N 1
ATOM 686 C CA . LYS A 1 87 ? 14.735 2.415 -12.344 1.00 90.50 87 LYS A CA 1
ATOM 687 C C . LYS A 1 87 ? 14.418 3.118 -11.026 1.00 90.50 87 LYS A C 1
ATOM 689 O O . LYS A 1 87 ? 13.906 2.468 -10.118 1.00 90.50 87 LYS A O 1
ATOM 694 N N . ASN A 1 88 ? 14.628 4.432 -10.948 1.00 89.44 88 ASN A N 1
ATOM 695 C CA . ASN A 1 88 ? 14.256 5.223 -9.773 1.00 89.44 88 ASN A CA 1
ATOM 696 C C . ASN A 1 88 ? 12.739 5.201 -9.529 1.00 89.44 88 ASN A C 1
ATOM 698 O O . ASN A 1 88 ? 12.299 4.959 -8.407 1.00 89.44 88 ASN A O 1
ATOM 702 N N . ILE A 1 89 ? 11.926 5.379 -10.578 1.00 90.25 89 ILE A N 1
ATOM 703 C CA . ILE A 1 89 ? 10.461 5.280 -10.468 1.00 90.25 89 ILE A CA 1
ATOM 704 C C . ILE A 1 89 ? 10.050 3.873 -10.019 1.00 90.25 89 ILE A C 1
ATOM 706 O O . ILE A 1 89 ? 9.226 3.742 -9.118 1.00 90.25 89 ILE A O 1
ATOM 710 N N . HIS A 1 90 ? 10.645 2.822 -10.587 1.00 91.19 90 HIS A N 1
ATOM 711 C CA . HIS A 1 90 ? 10.367 1.446 -10.181 1.00 91.19 90 HIS A CA 1
ATOM 712 C C . HIS A 1 90 ? 10.691 1.210 -8.696 1.00 91.19 90 HIS A C 1
ATOM 714 O O . HIS A 1 90 ? 9.861 0.665 -7.968 1.00 91.19 90 HIS A O 1
ATOM 720 N N . ALA A 1 91 ? 11.847 1.670 -8.210 1.00 90.06 91 ALA A N 1
ATOM 721 C CA . ALA A 1 91 ? 12.206 1.567 -6.796 1.00 90.06 91 ALA A CA 1
ATOM 722 C C . ALA A 1 91 ? 11.196 2.295 -5.889 1.00 90.06 91 ALA A C 1
ATOM 724 O O . ALA A 1 91 ? 10.725 1.723 -4.904 1.00 90.06 91 ALA A O 1
ATOM 725 N N . ASN A 1 92 ? 10.802 3.514 -6.268 1.00 91.56 92 ASN A N 1
ATOM 726 C CA . ASN A 1 92 ? 9.802 4.300 -5.546 1.00 91.56 92 ASN A CA 1
ATOM 727 C C . ASN A 1 92 ? 8.442 3.585 -5.494 1.00 91.56 92 ASN A C 1
ATOM 729 O O . ASN A 1 92 ? 7.844 3.476 -4.426 1.00 91.56 92 ASN A O 1
ATOM 733 N N . LEU A 1 93 ? 7.964 3.045 -6.620 1.00 91.06 93 LEU A N 1
ATOM 734 C CA . LEU A 1 93 ? 6.696 2.308 -6.681 1.00 91.06 93 LEU A CA 1
ATOM 735 C C . LEU A 1 93 ? 6.729 1.014 -5.861 1.00 91.06 93 LEU A C 1
ATOM 737 O O . LEU A 1 93 ? 5.740 0.674 -5.208 1.00 91.06 93 LEU A O 1
ATOM 741 N N . ASN A 1 94 ? 7.862 0.310 -5.843 1.00 90.94 94 ASN A N 1
ATOM 742 C CA . ASN A 1 94 ? 8.046 -0.864 -4.991 1.00 90.94 94 ASN A CA 1
ATOM 743 C C . ASN A 1 94 ? 7.945 -0.507 -3.508 1.00 90.94 94 ASN A C 1
ATOM 745 O O . ASN A 1 94 ? 7.221 -1.168 -2.758 1.00 90.94 94 ASN A O 1
ATOM 749 N N . HIS A 1 95 ? 8.626 0.561 -3.091 1.00 91.25 95 HIS A N 1
ATOM 750 C CA . HIS A 1 95 ? 8.570 1.023 -1.711 1.00 91.25 95 HIS A CA 1
ATOM 751 C C . HIS A 1 95 ? 7.154 1.469 -1.326 1.00 91.25 95 HIS A C 1
ATOM 753 O O . HIS A 1 95 ? 6.641 1.039 -0.295 1.00 91.25 95 HIS A O 1
ATOM 759 N N . LEU A 1 96 ? 6.472 2.237 -2.180 1.00 91.62 96 LEU A N 1
ATOM 760 C CA . LEU A 1 96 ? 5.075 2.622 -1.963 1.00 91.62 96 LEU A CA 1
ATOM 761 C C . LEU A 1 96 ? 4.146 1.419 -1.831 1.00 91.62 96 LEU A C 1
ATOM 763 O O . LEU A 1 96 ? 3.305 1.378 -0.935 1.00 91.62 96 LEU A O 1
ATOM 767 N N . THR A 1 97 ? 4.313 0.421 -2.695 1.00 92.12 97 THR A N 1
ATOM 768 C CA . THR A 1 97 ? 3.521 -0.812 -2.642 1.00 92.12 97 THR A CA 1
ATOM 769 C C . THR A 1 97 ? 3.727 -1.531 -1.312 1.00 92.12 97 THR A C 1
ATOM 771 O O . THR A 1 97 ? 2.773 -2.042 -0.723 1.00 92.12 97 THR A O 1
ATOM 774 N N . TRP A 1 98 ? 4.962 -1.564 -0.807 1.00 93.56 98 TRP A N 1
ATOM 775 C CA . TRP A 1 98 ? 5.252 -2.119 0.510 1.00 93.56 98 TRP A CA 1
ATOM 776 C C . TRP A 1 98 ? 4.608 -1.297 1.637 1.00 93.56 98 TRP A C 1
ATOM 778 O O . TRP A 1 98 ? 3.964 -1.884 2.505 1.00 93.56 98 TRP A O 1
ATOM 788 N N . GLN A 1 99 ? 4.700 0.035 1.602 1.00 94.56 99 GLN A N 1
ATOM 789 C CA . GLN A 1 99 ? 4.107 0.907 2.626 1.00 94.56 99 GLN A CA 1
ATOM 790 C C . GLN A 1 99 ? 2.583 0.807 2.659 1.00 94.56 99 GLN A C 1
ATOM 792 O O . GLN A 1 99 ? 2.005 0.647 3.731 1.00 94.56 99 GLN A O 1
ATOM 797 N N . ALA A 1 100 ? 1.929 0.805 1.496 1.00 94.00 100 ALA A N 1
ATOM 798 C CA . ALA A 1 100 ? 0.487 0.608 1.396 1.00 94.00 100 ALA A CA 1
ATOM 799 C C . ALA A 1 100 ? 0.050 -0.731 2.019 1.00 94.00 100 ALA A C 1
ATOM 801 O O . ALA A 1 100 ? -0.966 -0.792 2.709 1.00 94.00 100 ALA A O 1
ATOM 802 N N . LYS A 1 101 ? 0.848 -1.798 1.852 1.00 95.00 101 LYS A N 1
ATOM 803 C CA . LYS A 1 101 ? 0.597 -3.092 2.510 1.00 95.00 101 LYS A CA 1
ATOM 804 C C . LYS A 1 101 ? 0.744 -3.031 4.033 1.00 95.00 101 LYS A C 1
ATOM 806 O O . LYS A 1 101 ? 0.052 -3.786 4.706 1.00 95.00 101 LYS A O 1
ATOM 811 N N . GLN A 1 102 ? 1.631 -2.197 4.579 1.00 95.75 102 GLN A N 1
ATOM 812 C CA . GLN A 1 102 ? 1.749 -2.015 6.034 1.00 95.75 102 GLN A CA 1
ATOM 813 C C . GLN A 1 102 ? 0.575 -1.204 6.592 1.00 95.75 102 GLN A C 1
ATOM 815 O O . GLN A 1 102 ? -0.031 -1.618 7.576 1.00 95.75 102 GLN A O 1
ATOM 820 N N . VAL A 1 103 ? 0.176 -0.128 5.906 1.00 95.88 103 VAL A N 1
ATOM 821 C CA . VAL A 1 103 ? -1.018 0.659 6.259 1.00 95.88 103 VAL A CA 1
ATOM 822 C C . VAL A 1 103 ? -2.270 -0.222 6.259 1.00 95.88 103 VAL A C 1
ATOM 824 O O . VAL A 1 103 ? -3.044 -0.190 7.208 1.00 95.88 103 VAL A O 1
ATOM 827 N N . ALA A 1 104 ? -2.429 -1.095 5.259 1.00 94.31 104 ALA A N 1
ATOM 828 C CA . ALA A 1 104 ? -3.538 -2.051 5.205 1.00 94.31 104 ALA A CA 1
ATOM 829 C C . ALA A 1 104 ? -3.537 -3.082 6.354 1.00 94.31 104 ALA A C 1
ATOM 831 O O . ALA A 1 104 ? -4.568 -3.688 6.630 1.00 94.31 104 ALA A O 1
ATOM 832 N N . LYS A 1 105 ? -2.396 -3.294 7.023 1.00 95.44 105 LYS A N 1
ATOM 833 C CA . LYS A 1 105 ? -2.277 -4.136 8.225 1.00 95.44 105 LYS A CA 1
ATOM 834 C C . LYS A 1 105 ? -2.510 -3.362 9.530 1.00 95.44 105 LYS A C 1
ATOM 836 O O . LYS A 1 105 ? -2.378 -3.958 10.594 1.00 95.44 105 LYS A O 1
ATOM 841 N N . GLY A 1 106 ? -2.831 -2.070 9.454 1.00 93.56 106 GLY A N 1
ATOM 842 C CA . GLY A 1 106 ? -3.068 -1.204 10.610 1.00 93.56 106 GLY A CA 1
ATOM 843 C C . GLY A 1 106 ? -1.843 -0.417 11.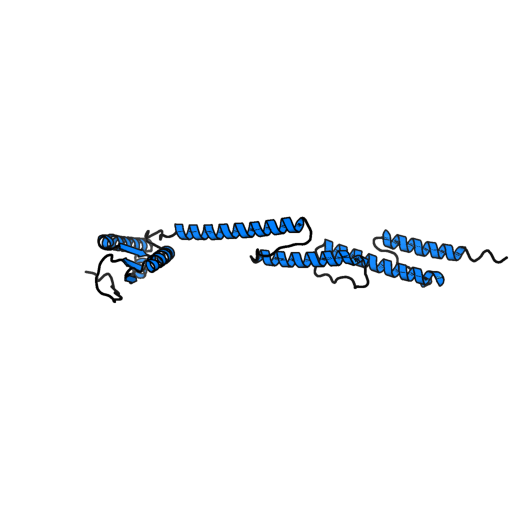085 1.00 93.56 106 GLY A C 1
ATOM 844 O O . GLY A 1 106 ? -1.920 0.282 12.090 1.00 93.56 106 GLY A O 1
ATOM 845 N N . ASP A 1 107 ? -0.703 -0.484 10.387 1.00 95.25 107 ASP A N 1
ATOM 846 C CA . ASP A 1 107 ? 0.442 0.372 10.714 1.00 95.25 107 ASP A CA 1
ATOM 847 C C . ASP A 1 107 ? 0.306 1.747 10.043 1.00 95.25 107 ASP A C 1
ATOM 849 O O . ASP A 1 107 ? 0.855 2.009 8.970 1.00 95.25 107 ASP A O 1
ATOM 853 N N . TYR A 1 108 ? -0.426 2.649 10.696 1.00 95.06 108 TYR A N 1
ATOM 854 C CA . TYR A 1 108 ? -0.609 4.030 10.235 1.00 95.06 108 TYR A CA 1
ATOM 855 C C . TYR A 1 108 ? 0.561 4.965 10.591 1.00 95.06 108 TYR A C 1
ATOM 857 O O . TYR A 1 108 ? 0.448 6.181 10.442 1.00 95.06 108 TYR A O 1
ATOM 865 N N . SER A 1 109 ? 1.690 4.439 11.083 1.00 92.81 109 SER A N 1
ATOM 866 C CA . SER A 1 109 ? 2.903 5.245 11.302 1.00 92.81 109 SER A CA 1
ATOM 867 C C . SER A 1 109 ? 3.689 5.496 10.010 1.00 92.81 109 SER A C 1
ATOM 869 O O . SER A 1 109 ? 4.571 6.359 9.973 1.00 92.81 109 SER A O 1
ATOM 871 N N . GLN A 1 110 ? 3.352 4.760 8.948 1.00 94.56 110 GLN A N 1
ATOM 872 C CA . GLN A 1 110 ? 3.994 4.848 7.645 1.00 94.56 110 GLN A CA 1
ATOM 873 C C . GLN A 1 110 ? 3.861 6.244 7.039 1.00 94.56 110 GLN A C 1
ATOM 875 O O . GLN A 1 110 ? 2.786 6.843 7.031 1.00 94.56 110 GLN A O 1
ATOM 880 N N . LYS A 1 111 ? 4.969 6.746 6.485 1.00 92.56 111 LYS A N 1
ATOM 881 C CA . LYS A 1 111 ? 5.023 8.040 5.801 1.00 92.56 111 LYS A CA 1
ATOM 882 C C . LYS A 1 111 ? 5.847 7.973 4.530 1.00 92.56 111 LYS A C 1
ATOM 884 O O . LYS A 1 111 ? 6.863 7.282 4.464 1.00 92.56 111 LYS A O 1
ATOM 889 N N . VAL A 1 112 ? 5.428 8.745 3.541 1.00 93.00 112 VAL A N 1
ATOM 890 C CA . VAL A 1 112 ? 6.134 8.939 2.273 1.00 93.00 112 VAL A CA 1
ATOM 891 C C . VAL A 1 112 ? 6.713 10.354 2.266 1.00 93.00 112 VAL A C 1
ATOM 893 O O . VAL A 1 112 ? 6.021 11.296 2.638 1.00 93.00 112 VAL A O 1
ATOM 896 N N . SER A 1 113 ? 7.974 10.518 1.861 1.00 90.44 113 SER A N 1
ATOM 897 C CA . SER A 1 113 ? 8.658 11.826 1.768 1.00 90.44 113 SER A CA 1
ATOM 898 C C . SER A 1 113 ? 9.122 12.184 0.349 1.00 90.44 113 SER A C 1
ATOM 900 O O . SER A 1 113 ? 9.751 13.216 0.135 1.00 90.44 113 SER A O 1
ATOM 902 N N . TYR A 1 114 ? 8.832 11.322 -0.623 1.00 89.50 114 TYR A N 1
ATOM 903 C CA . TYR A 1 114 ? 9.216 11.439 -2.031 1.00 89.50 114 TYR A CA 1
ATOM 904 C C . TYR A 1 114 ? 7.958 11.406 -2.917 1.00 89.50 114 TYR A C 1
ATOM 906 O O . TYR A 1 114 ? 6.890 11.051 -2.440 1.00 89.50 114 TYR A O 1
ATOM 914 N N . LEU A 1 115 ? 8.065 11.749 -4.207 1.00 87.81 115 LEU A N 1
ATOM 915 C CA . LEU A 1 115 ? 6.928 11.900 -5.150 1.00 87.81 115 LEU A CA 1
ATOM 916 C C . LEU A 1 115 ? 6.024 13.127 -4.914 1.00 87.81 115 LEU A C 1
ATOM 918 O O . LEU A 1 115 ? 4.887 13.147 -5.379 1.00 87.81 115 LEU A O 1
ATOM 922 N N . GLY A 1 116 ? 6.532 14.174 -4.256 1.00 89.81 116 GLY A N 1
ATOM 923 C CA . GLY A 1 116 ? 5.877 15.490 -4.215 1.00 89.81 116 GLY A CA 1
ATOM 924 C C . GLY A 1 116 ? 4.443 15.430 -3.682 1.00 89.81 116 GLY A C 1
ATOM 925 O O . GLY A 1 116 ? 4.210 14.875 -2.610 1.00 89.81 116 GLY A O 1
ATOM 926 N N . GLU A 1 117 ? 3.483 15.942 -4.453 1.00 92.38 117 GLU A N 1
ATOM 927 C CA . GLU A 1 117 ? 2.053 16.009 -4.100 1.00 92.38 117 GLU A CA 1
ATOM 928 C C . GLU A 1 117 ? 1.441 14.649 -3.731 1.00 92.38 117 GLU A C 1
ATOM 930 O O . GLU A 1 117 ? 0.557 14.567 -2.876 1.00 92.38 117 GLU A O 1
ATOM 935 N N . PHE A 1 118 ? 1.936 13.553 -4.318 1.00 91.56 118 PHE A N 1
ATOM 936 C CA . PHE A 1 118 ? 1.463 12.217 -3.958 1.00 91.56 118 PHE A CA 1
ATOM 937 C C . PHE A 1 118 ? 1.754 11.900 -2.488 1.00 91.56 118 PHE A C 1
ATOM 939 O O . PHE A 1 118 ? 0.928 11.294 -1.806 1.00 91.56 118 PHE A O 1
ATOM 946 N N . SER A 1 119 ? 2.923 12.315 -1.990 1.00 93.50 119 SER A N 1
ATOM 947 C CA . SER A 1 119 ? 3.305 12.079 -0.598 1.00 93.50 119 SER A CA 1
ATOM 948 C C . SER A 1 119 ? 2.375 12.793 0.373 1.00 93.50 119 SER A C 1
ATOM 950 O O . SER A 1 119 ? 1.985 12.213 1.383 1.00 93.50 119 SER A O 1
ATOM 952 N N . GLU A 1 120 ? 1.962 14.015 0.037 1.00 94.31 120 GLU A N 1
ATOM 953 C CA . GLU A 1 120 ? 1.018 14.797 0.828 1.00 94.31 120 GLU A CA 1
ATOM 954 C C . GLU A 1 120 ? -0.331 14.081 0.895 1.00 94.31 120 GLU A C 1
ATOM 956 O O . GLU A 1 120 ? -0.802 13.769 1.988 1.00 94.3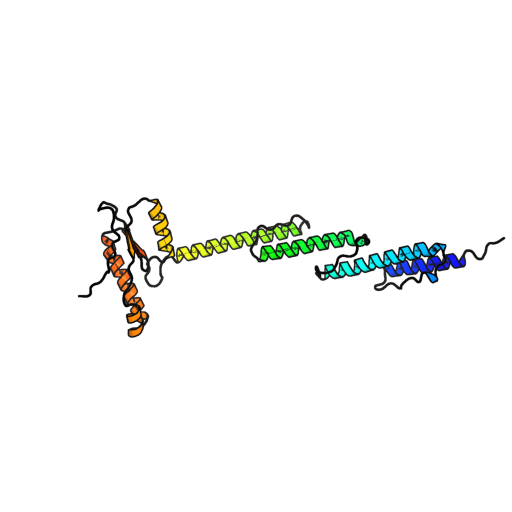1 120 GLU A O 1
ATOM 961 N N . ALA A 1 121 ? -0.894 13.706 -0.259 1.00 95.88 121 ALA A N 1
ATOM 962 C CA . ALA A 1 121 ? -2.165 12.989 -0.326 1.00 95.88 121 ALA A CA 1
ATOM 963 C C . ALA A 1 121 ? -2.125 11.641 0.420 1.00 95.88 121 ALA A C 1
ATOM 965 O O . ALA A 1 121 ? -3.040 11.325 1.185 1.00 95.88 121 ALA A O 1
ATOM 966 N N . PHE A 1 122 ? -1.056 10.858 0.242 1.00 94.75 122 PHE A N 1
ATOM 967 C CA . PHE A 1 122 ? -0.883 9.567 0.913 1.00 94.75 122 PHE A CA 1
ATOM 968 C C . PHE A 1 122 ? -0.782 9.721 2.435 1.00 94.75 122 PHE A C 1
ATOM 970 O O . PHE A 1 122 ? -1.441 8.996 3.187 1.00 94.75 122 PHE A O 1
ATOM 977 N N . ASN A 1 123 ? 0.021 10.676 2.905 1.00 95.12 123 ASN A N 1
ATOM 978 C CA . ASN A 1 123 ? 0.196 10.932 4.331 1.00 95.12 123 ASN A CA 1
ATOM 979 C C . ASN A 1 123 ? -1.100 11.458 4.965 1.00 95.12 123 ASN A C 1
ATOM 981 O O . ASN A 1 123 ? -1.467 11.006 6.049 1.00 95.12 123 ASN A O 1
ATOM 985 N N . THR A 1 124 ? -1.829 12.351 4.287 1.00 96.25 124 THR A N 1
ATOM 986 C CA . THR A 1 124 ? -3.144 12.825 4.743 1.00 96.25 124 THR A CA 1
ATOM 987 C C . THR A 1 124 ? -4.146 11.680 4.846 1.00 96.25 124 THR A C 1
ATOM 989 O O . THR A 1 124 ? -4.824 11.560 5.864 1.00 96.25 124 THR A O 1
ATOM 992 N N . MET A 1 125 ? -4.224 10.809 3.836 1.00 96.31 125 MET A N 1
ATOM 993 C CA . MET A 1 125 ? -5.092 9.628 3.873 1.00 96.31 125 MET A CA 1
ATOM 994 C C . MET A 1 125 ? -4.743 8.710 5.054 1.00 96.31 125 MET A C 1
ATOM 996 O O . MET A 1 125 ? -5.636 8.244 5.757 1.00 96.31 125 MET A O 1
ATOM 1000 N N . THR A 1 126 ? -3.452 8.472 5.294 1.00 96.19 126 THR A N 1
ATOM 1001 C CA . THR A 1 126 ? -2.973 7.595 6.376 1.00 96.19 126 THR A CA 1
ATOM 1002 C C . THR A 1 126 ? -3.324 8.165 7.752 1.00 96.19 126 THR A C 1
ATOM 1004 O O . THR A 1 126 ? -3.810 7.441 8.619 1.00 96.19 126 THR A O 1
ATOM 1007 N N . GLU A 1 127 ? -3.166 9.477 7.937 1.00 96.06 127 GLU A N 1
ATOM 1008 C CA . GLU A 1 127 ? -3.556 10.163 9.171 1.00 96.06 127 GLU A CA 1
ATOM 1009 C C . GLU A 1 127 ? -5.079 10.139 9.385 1.00 96.06 127 GLU A C 1
ATOM 1011 O O . GLU A 1 127 ? -5.542 9.883 10.494 1.00 96.06 127 GLU A O 1
ATOM 1016 N N . GLN A 1 128 ? -5.879 10.323 8.330 1.00 96.19 128 GLN A N 1
ATOM 1017 C CA . GLN A 1 128 ? -7.339 10.204 8.425 1.00 96.19 128 GLN A CA 1
ATOM 1018 C C . GLN A 1 128 ? -7.786 8.793 8.825 1.00 96.19 128 GLN A C 1
ATOM 1020 O O . GLN A 1 128 ? -8.721 8.651 9.613 1.00 96.19 128 GLN A O 1
ATOM 1025 N N . LEU A 1 129 ? -7.136 7.750 8.300 1.00 95.69 129 LEU A N 1
ATOM 1026 C CA . LEU A 1 129 ? -7.416 6.367 8.696 1.00 95.69 129 LEU A CA 1
ATOM 1027 C C . LEU A 1 129 ? -7.105 6.141 10.176 1.00 95.69 129 LEU A C 1
ATOM 1029 O O . LEU A 1 129 ? -7.954 5.625 10.899 1.00 95.69 129 LEU A O 1
ATOM 1033 N N . LYS A 1 130 ? -5.942 6.612 10.635 1.00 95.38 130 LYS A N 1
ATOM 1034 C CA . LYS A 1 130 ? -5.541 6.548 12.043 1.00 95.38 130 LYS A CA 1
ATOM 1035 C C . LYS A 1 130 ? -6.552 7.231 12.965 1.00 95.38 130 LYS A C 1
ATOM 1037 O O . LYS A 1 130 ? -6.925 6.679 13.995 1.00 95.38 130 LYS A O 1
ATOM 1042 N N . GLN A 1 131 ? -7.010 8.427 12.594 1.00 95.19 131 GLN A N 1
ATOM 1043 C CA . GLN A 1 131 ? -8.003 9.172 13.371 1.00 95.19 131 GLN A CA 1
ATOM 1044 C C . GLN A 1 131 ? -9.342 8.438 13.428 1.00 95.19 131 GLN A C 1
ATOM 1046 O O . GLN A 1 131 ? -9.924 8.313 14.502 1.00 95.19 131 GLN A O 1
ATOM 1051 N N . ARG A 1 132 ? -9.819 7.914 12.291 1.00 95.56 132 ARG A N 1
ATOM 1052 C CA . ARG A 1 132 ? -11.070 7.145 12.239 1.00 95.56 132 ARG A CA 1
ATOM 1053 C C . ARG A 1 132 ? -11.002 5.875 13.074 1.00 95.56 132 ARG A C 1
ATOM 1055 O O . ARG A 1 132 ? -11.967 5.568 13.760 1.00 95.56 132 ARG A O 1
ATOM 1062 N N . GLU A 1 133 ? -9.886 5.155 13.037 1.00 93.44 133 GLU A N 1
ATOM 1063 C CA . GLU A 1 133 ? -9.702 3.981 13.890 1.00 93.44 133 GLU A CA 1
ATOM 1064 C C . GLU A 1 133 ? -9.736 4.361 15.375 1.00 93.44 133 GLU A C 1
ATOM 1066 O O . GLU A 1 133 ? -10.425 3.704 16.151 1.00 93.44 133 GLU A O 1
ATOM 1071 N N . GLY A 1 134 ? -9.072 5.457 15.760 1.00 93.31 134 GLY A N 1
ATOM 1072 C CA . GLY A 1 134 ? -9.127 5.982 17.127 1.00 93.31 134 GLY A CA 1
ATOM 1073 C C . GLY A 1 134 ? -10.556 6.282 17.585 1.00 93.31 134 GLY A C 1
ATOM 1074 O O . GLY A 1 134 ? -10.974 5.793 18.631 1.00 93.31 134 GLY A O 1
ATOM 1075 N N . VAL A 1 135 ? -11.329 6.997 16.761 1.00 95.31 135 VAL A N 1
ATOM 1076 C CA . VAL A 1 135 ? -12.744 7.301 17.041 1.00 95.31 135 VAL A CA 1
ATOM 1077 C C . VAL A 1 135 ? -13.569 6.022 17.188 1.00 95.31 135 VAL A C 1
ATOM 1079 O O . VAL A 1 135 ? -14.302 5.889 18.160 1.00 95.31 135 VAL A O 1
ATOM 1082 N N . LEU A 1 136 ? -13.419 5.050 16.284 1.00 94.88 136 LEU A N 1
ATOM 1083 C CA . LEU A 1 136 ? -14.155 3.782 16.364 1.00 94.88 136 LEU A CA 1
ATOM 1084 C C . LEU A 1 136 ? -13.816 2.988 17.631 1.00 94.88 136 LEU A C 1
ATOM 1086 O O . LEU A 1 136 ? -14.691 2.357 18.223 1.00 94.88 136 LEU A O 1
ATOM 1090 N N . ILE A 1 137 ? -12.551 3.004 18.059 1.00 92.69 137 ILE A N 1
ATOM 1091 C CA . ILE A 1 137 ? -12.131 2.362 19.308 1.00 92.69 137 ILE A CA 1
ATOM 1092 C C . ILE A 1 137 ? -12.772 3.066 20.509 1.00 92.69 137 ILE A C 1
ATOM 1094 O O . ILE A 1 137 ? -13.270 2.387 21.407 1.00 92.69 137 ILE A O 1
ATOM 1098 N N . GLU A 1 138 ? -12.779 4.399 20.530 1.00 91.75 138 GLU A N 1
ATOM 1099 C CA . GLU A 1 138 ? -13.413 5.188 21.590 1.00 91.75 138 GLU A CA 1
ATOM 1100 C C . GLU A 1 138 ? -14.932 4.968 21.638 1.00 91.75 138 GLU A C 1
ATOM 1102 O O . GLU A 1 138 ? -15.474 4.708 22.711 1.00 91.75 138 GLU A O 1
ATOM 1107 N N . GLU A 1 139 ? -15.619 4.987 20.496 1.00 91.12 139 GLU A N 1
ATOM 1108 C CA . GLU A 1 139 ? -17.056 4.698 20.395 1.00 91.12 139 GLU A CA 1
ATOM 1109 C C . GLU A 1 139 ? -17.371 3.282 20.884 1.00 91.12 139 GLU A C 1
ATOM 1111 O O . GLU A 1 139 ? -18.238 3.100 21.738 1.00 91.12 139 GLU A O 1
ATOM 1116 N N . ALA A 1 140 ? -16.605 2.276 20.450 1.00 88.50 140 ALA A N 1
ATOM 1117 C CA . ALA A 1 140 ? -16.774 0.902 20.919 1.00 88.50 140 ALA A CA 1
ATOM 1118 C C . ALA A 1 140 ? -16.525 0.761 22.433 1.00 88.50 140 ALA A C 1
ATOM 1120 O O . ALA A 1 140 ? -17.120 -0.093 23.096 1.00 88.50 140 ALA A O 1
ATOM 1121 N N . GLN A 1 141 ? -15.636 1.576 23.010 1.00 83.81 141 GLN A N 1
ATOM 1122 C CA . GLN A 1 141 ? -15.446 1.640 24.459 1.00 83.81 141 GLN A CA 1
ATOM 1123 C C . GLN A 1 141 ? -16.630 2.317 25.154 1.00 83.81 141 GLN A C 1
ATOM 1125 O O . GLN A 1 141 ? -17.085 1.816 26.182 1.00 83.81 141 GLN A O 1
ATOM 1130 N N . GLN A 1 142 ? -17.154 3.410 24.601 1.00 81.69 142 GLN A N 1
ATOM 1131 C CA . GLN A 1 142 ? -18.326 4.100 25.136 1.00 81.69 142 GLN A CA 1
ATOM 1132 C C . GLN A 1 142 ? -19.578 3.225 25.079 1.00 81.69 142 GLN A C 1
ATOM 1134 O O . GLN A 1 142 ? -20.303 3.154 26.066 1.00 81.69 142 GLN A O 1
ATOM 1139 N N . GLU A 1 143 ? -19.810 2.492 23.992 1.00 81.56 143 GLU A N 1
ATOM 1140 C CA . GLU A 1 143 ? -20.914 1.532 23.902 1.00 81.56 143 GLU A CA 1
ATOM 1141 C C . GLU A 1 143 ? -20.792 0.444 24.972 1.00 81.56 143 GLU A C 1
ATOM 1143 O O . GLU A 1 143 ? -21.762 0.143 25.666 1.00 81.56 143 GLU A O 1
ATOM 1148 N N . LYS A 1 144 ? -19.585 -0.097 25.191 1.00 75.38 144 LYS A N 1
ATOM 1149 C CA . LYS A 1 144 ? -19.333 -1.048 26.288 1.00 75.38 144 LYS A CA 1
ATOM 1150 C C . LYS A 1 144 ? -19.588 -0.432 27.666 1.00 75.38 144 LYS A C 1
ATOM 1152 O O . LYS A 1 144 ? -20.088 -1.122 28.551 1.00 75.38 144 LYS A O 1
ATOM 1157 N N . GLN A 1 145 ? -19.268 0.850 27.852 1.00 68.44 145 GLN A N 1
ATOM 1158 C CA . GLN A 1 145 ? -19.572 1.589 29.082 1.00 68.44 145 GLN A CA 1
ATOM 1159 C C . GLN A 1 145 ? -21.075 1.831 29.263 1.00 68.44 145 GLN A C 1
ATOM 1161 O O . GLN A 1 145 ? -21.578 1.716 30.380 1.00 68.44 145 GLN A O 1
ATOM 1166 N N . GLN A 1 146 ? -21.801 2.172 28.200 1.00 68.50 146 GLN A N 1
ATOM 1167 C CA . GLN A 1 146 ? -23.246 2.403 28.237 1.00 68.50 146 GLN A CA 1
ATOM 1168 C C . GLN A 1 146 ? -24.010 1.096 28.459 1.00 68.50 146 GLN A C 1
ATOM 1170 O O . GLN A 1 146 ? -24.941 1.054 29.259 1.00 68.50 146 GLN A O 1
ATOM 1175 N N . ALA A 1 147 ? -23.542 -0.001 27.867 1.00 72.12 147 ALA A N 1
ATOM 1176 C CA . ALA A 1 147 ? -23.996 -1.354 28.154 1.00 72.12 147 ALA A CA 1
ATOM 1177 C C . ALA A 1 147 ? -23.407 -1.898 29.469 1.00 72.12 147 ALA A C 1
ATOM 1179 O O . ALA A 1 147 ? -23.080 -3.073 29.552 1.00 72.12 147 ALA A O 1
ATOM 1180 N N . SER A 1 148 ? -23.229 -1.066 30.500 1.00 73.00 148 SER A N 1
ATOM 1181 C CA . SER A 1 148 ? -22.680 -1.468 31.808 1.00 73.00 148 SER A CA 1
ATOM 1182 C C . SER A 1 148 ? -23.663 -2.266 32.666 1.00 73.00 148 SER A C 1
ATOM 1184 O O . SER A 1 148 ? -23.258 -2.894 33.643 1.00 73.00 148 SER A O 1
ATOM 1186 N N . LEU A 1 149 ? -24.945 -2.271 32.309 1.00 78.12 149 LEU A N 1
ATOM 1187 C CA . LEU A 1 149 ? -25.973 -3.034 33.004 1.00 78.12 149 LEU A CA 1
ATOM 1188 C C . LEU A 1 149 ? -26.385 -4.248 32.179 1.00 78.12 149 LEU A C 1
ATOM 1190 O O . LEU A 1 149 ? -26.525 -4.172 30.960 1.00 78.12 149 LEU A O 1
ATOM 1194 N N . ASP A 1 150 ? -26.602 -5.366 32.861 1.00 80.69 150 ASP A N 1
ATOM 1195 C CA . ASP A 1 150 ? -27.233 -6.532 32.264 1.00 80.69 150 ASP A CA 1
ATOM 1196 C C . ASP A 1 150 ? -28.703 -6.206 31.923 1.00 80.69 150 ASP A C 1
ATOM 1198 O O . ASP A 1 150 ? -29.441 -5.741 32.797 1.00 80.69 150 ASP A O 1
ATOM 1202 N N . PRO A 1 151 ? -29.159 -6.416 30.676 1.00 74.19 151 PRO A N 1
ATOM 1203 C CA . PRO A 1 151 ? -30.486 -5.985 30.243 1.00 74.19 151 PRO A CA 1
ATOM 1204 C C . PRO A 1 151 ? -31.628 -6.719 30.962 1.00 74.19 151 PRO A C 1
ATOM 1206 O O . PRO A 1 151 ? -32.690 -6.127 31.161 1.00 74.19 151 PRO A O 1
ATOM 1209 N N . LEU A 1 152 ? -31.419 -7.970 31.384 1.00 80.62 152 LEU A N 1
ATOM 1210 C CA . LEU A 1 152 ? -32.433 -8.780 32.063 1.00 80.62 152 LEU A CA 1
ATOM 1211 C C . LEU A 1 152 ? -32.596 -8.374 33.533 1.00 80.62 152 LEU A C 1
ATOM 1213 O O . LEU A 1 152 ? -33.713 -8.255 34.038 1.00 80.62 152 LEU A O 1
ATOM 1217 N N . THR A 1 153 ? -31.483 -8.171 34.227 1.00 78.44 153 THR A N 1
ATOM 1218 C CA . THR A 1 153 ? -31.455 -7.999 35.685 1.00 78.44 153 THR A CA 1
ATOM 1219 C C . THR A 1 153 ? -31.225 -6.555 36.135 1.00 78.44 153 THR A C 1
ATOM 1221 O O . THR A 1 153 ? -31.484 -6.205 37.293 1.00 78.44 153 THR A O 1
ATOM 1224 N N . GLN A 1 154 ? -30.769 -5.685 35.229 1.00 78.75 154 GLN A N 1
ATOM 1225 C CA . GLN A 1 154 ? -30.463 -4.276 35.488 1.00 78.75 154 GLN A CA 1
ATOM 1226 C C . GLN A 1 154 ? -29.457 -4.093 36.641 1.00 78.75 154 GLN A C 1
ATOM 1228 O O . GLN A 1 154 ? -29.542 -3.131 37.408 1.00 78.75 154 GLN A O 1
ATOM 1233 N N . ILE A 1 155 ? -28.544 -5.053 36.822 1.00 78.75 155 ILE A N 1
ATOM 1234 C CA . ILE A 1 155 ? -27.371 -4.930 37.701 1.00 78.75 155 ILE A CA 1
ATOM 1235 C C . ILE A 1 155 ? -26.106 -4.813 36.867 1.00 78.75 155 ILE A C 1
ATOM 1237 O O . ILE A 1 155 ? -26.129 -5.061 35.662 1.00 78.75 155 ILE A O 1
ATOM 1241 N N . GLY A 1 156 ? -25.006 -4.415 37.508 1.00 75.50 156 GLY A N 1
ATOM 1242 C CA . GLY A 1 156 ? -23.725 -4.280 36.836 1.00 75.50 156 GLY A CA 1
ATOM 1243 C C . GLY A 1 156 ? -23.342 -5.565 36.112 1.00 75.50 156 GLY A C 1
ATOM 1244 O O . GLY A 1 156 ? -23.446 -6.662 36.661 1.00 75.50 156 GLY A O 1
ATOM 1245 N N . ASN A 1 157 ? -22.891 -5.441 34.874 1.00 75.50 157 ASN A N 1
ATOM 1246 C CA . ASN A 1 157 ? -22.215 -6.533 34.200 1.00 75.50 157 ASN A CA 1
ATOM 1247 C C . ASN A 1 157 ? -20.738 -6.586 34.629 1.00 75.50 157 ASN A C 1
ATOM 1249 O O . ASN A 1 157 ? -20.254 -5.771 35.421 1.00 75.50 157 ASN A O 1
ATOM 1253 N N . ARG A 1 158 ? -19.980 -7.531 34.070 1.00 75.19 158 ARG A N 1
ATOM 1254 C CA . ARG A 1 158 ? -18.552 -7.683 34.379 1.00 75.19 158 ARG A CA 1
ATOM 1255 C C . ARG A 1 158 ? -17.733 -6.402 34.148 1.00 75.19 158 ARG A C 1
ATOM 1257 O O . ARG A 1 158 ? -16.782 -6.160 34.885 1.00 75.19 158 ARG A O 1
ATOM 1264 N N . TYR A 1 159 ? -18.084 -5.593 33.148 1.00 75.19 159 TYR A N 1
ATOM 1265 C CA . TYR A 1 159 ? -17.382 -4.340 32.865 1.00 75.19 159 TYR A CA 1
ATOM 1266 C C . TYR A 1 159 ? -17.656 -3.286 33.945 1.00 75.19 159 TYR A C 1
ATOM 1268 O O . TYR A 1 159 ? -16.720 -2.672 34.454 1.00 75.19 159 TYR A O 1
ATOM 1276 N N . TYR A 1 160 ? -18.920 -3.134 34.352 1.00 78.62 160 TYR A N 1
ATOM 1277 C CA . TYR A 1 160 ? -19.292 -2.286 35.486 1.00 78.62 160 TYR A CA 1
ATOM 1278 C C . TYR A 1 160 ? -18.547 -2.702 36.753 1.00 78.62 160 TYR A C 1
ATOM 1280 O O . TYR A 1 160 ? -17.911 -1.869 37.384 1.00 78.62 160 TYR A O 1
ATOM 1288 N N . PHE A 1 161 ? -18.538 -3.999 37.074 1.00 77.94 161 PHE A N 1
ATOM 1289 C CA . PHE A 1 161 ? -17.795 -4.528 38.218 1.00 77.94 161 PHE A CA 1
ATOM 1290 C C . PHE A 1 161 ? -16.326 -4.106 38.227 1.00 77.94 161 PHE A C 1
ATOM 1292 O O . PHE A 1 161 ? -15.838 -3.593 39.230 1.00 77.94 161 PHE A O 1
ATOM 1299 N N . GLN A 1 162 ? -15.631 -4.327 37.108 1.00 78.56 162 GLN A N 1
ATOM 1300 C CA . GLN A 1 162 ? -14.203 -4.055 37.012 1.00 78.56 162 GLN A CA 1
ATOM 1301 C C . GLN A 1 162 ? -13.903 -2.560 37.162 1.00 78.56 162 GLN A C 1
ATOM 1303 O O . GLN A 1 162 ? -12.988 -2.185 37.890 1.00 78.56 162 GLN A O 1
ATOM 1308 N N . ARG A 1 163 ? -14.717 -1.702 36.539 1.00 79.25 163 ARG A N 1
ATOM 1309 C CA . ARG A 1 163 ? -14.581 -0.251 36.680 1.00 79.25 163 ARG A CA 1
ATOM 1310 C C . ARG A 1 163 ? -14.771 0.199 38.130 1.00 79.25 163 ARG A C 1
ATOM 1312 O O . ARG A 1 163 ? -13.969 0.975 38.639 1.00 79.25 163 ARG A O 1
ATOM 1319 N N . GLU A 1 164 ? -15.828 -0.269 38.790 1.00 78.19 164 GLU A N 1
ATOM 1320 C CA . GLU A 1 164 ? -16.141 0.163 40.156 1.00 78.19 164 GLU A CA 1
ATOM 1321 C C . GLU A 1 164 ? -15.121 -0.368 41.174 1.00 78.19 164 GLU A C 1
ATOM 1323 O O . GLU A 1 164 ? -14.734 0.364 42.083 1.00 78.19 164 GLU A O 1
ATOM 1328 N N . ILE A 1 165 ? -14.630 -1.607 41.026 1.00 78.62 165 ILE A N 1
ATOM 1329 C CA . ILE A 1 165 ? -13.620 -2.143 41.950 1.00 78.62 165 ILE A CA 1
ATOM 1330 C C . ILE A 1 165 ? -12.267 -1.438 41.792 1.00 78.62 165 ILE A C 1
ATOM 1332 O O . ILE A 1 165 ? -11.619 -1.165 42.797 1.00 78.62 165 ILE A O 1
ATOM 1336 N N . GLU A 1 166 ? -11.858 -1.079 40.569 1.00 82.88 166 GLU A N 1
ATOM 1337 C CA . GLU A 1 166 ? -10.637 -0.292 40.335 1.00 82.88 166 GLU A CA 1
ATOM 1338 C C . GLU A 1 166 ? -10.717 1.084 41.011 1.00 82.88 166 GLU A C 1
ATOM 1340 O O . GLU A 1 166 ? -9.747 1.515 41.634 1.00 82.88 166 GLU A O 1
ATOM 1345 N N . GLN A 1 167 ? -11.877 1.745 40.956 1.00 80.62 167 GLN A N 1
ATOM 1346 C CA . GLN A 1 167 ? -12.106 3.008 41.665 1.00 80.62 167 GLN A CA 1
ATOM 1347 C C . GLN A 1 167 ? -12.086 2.822 43.185 1.00 80.62 167 GLN A C 1
ATOM 1349 O O . GLN A 1 167 ? -11.440 3.592 43.891 1.00 80.62 167 GLN A O 1
ATOM 1354 N N . LEU A 1 168 ? -12.745 1.784 43.703 1.00 77.56 168 LEU A N 1
ATOM 1355 C CA . LEU A 1 168 ? -12.788 1.516 45.140 1.00 77.56 168 LEU A CA 1
ATOM 1356 C C . LEU A 1 168 ? -11.414 1.161 45.717 1.00 77.56 168 LEU A C 1
ATOM 1358 O O . LEU A 1 168 ? -11.082 1.618 46.809 1.00 77.56 168 LEU A O 1
ATOM 1362 N N . LEU A 1 169 ? -10.583 0.418 44.984 1.00 80.00 169 LEU A N 1
ATOM 1363 C CA . LEU A 1 169 ? -9.221 0.084 45.413 1.00 80.00 169 LEU A CA 1
ATOM 1364 C C . LEU A 1 169 ? -8.322 1.323 45.570 1.00 80.00 169 LEU A C 1
ATOM 1366 O O . LEU A 1 169 ? -7.393 1.290 46.371 1.00 80.00 169 LEU A O 1
ATOM 1370 N N . GLN A 1 170 ? -8.607 2.426 44.866 1.00 83.00 170 GLN A N 1
ATOM 1371 C CA . GLN A 1 170 ? -7.879 3.693 45.036 1.00 83.00 170 GLN A CA 1
ATOM 1372 C C . GLN A 1 170 ? -8.253 4.438 46.325 1.00 83.00 170 GLN A C 1
ATOM 1374 O O . GLN A 1 170 ? -7.506 5.307 46.762 1.00 83.00 170 GLN A O 1
ATOM 1379 N N . THR A 1 171 ? -9.400 4.123 46.933 1.00 78.19 171 THR A N 1
ATOM 1380 C CA . THR A 1 171 ? -9.909 4.837 48.118 1.00 78.19 171 THR A CA 1
ATOM 1381 C C . THR A 1 171 ? -9.365 4.309 49.449 1.00 78.19 171 THR A C 1
ATOM 1383 O O . THR A 1 171 ? -9.736 4.836 50.493 1.00 78.19 171 THR A O 1
ATOM 1386 N N . GLU A 1 172 ? -8.517 3.270 49.429 1.00 74.44 172 GLU A N 1
ATOM 1387 C CA . GLU A 1 172 ? -8.010 2.548 50.617 1.00 74.44 172 GLU A CA 1
ATOM 1388 C C . GLU A 1 172 ? -9.107 2.059 51.588 1.00 74.44 172 GLU A C 1
ATOM 1390 O O . GLU A 1 172 ? -8.839 1.727 52.743 1.00 74.44 172 GLU A O 1
ATOM 1395 N N . ALA A 1 173 ? -10.356 1.983 51.126 1.00 72.00 173 ALA A N 1
ATOM 1396 C CA . ALA A 1 173 ? -11.472 1.519 51.932 1.00 72.00 173 ALA A CA 1
ATOM 1397 C C . ALA A 1 173 ? -11.356 0.026 52.273 1.00 72.00 173 ALA A C 1
ATOM 1399 O O . ALA A 1 173 ? -10.888 -0.782 51.466 1.00 72.00 173 ALA A O 1
ATOM 1400 N N . GLU A 1 174 ? -11.856 -0.368 53.448 1.00 73.69 174 GLU A N 1
ATOM 1401 C CA . GLU A 1 174 ? -12.055 -1.782 53.768 1.00 73.69 174 GLU A CA 1
ATOM 1402 C C . GLU A 1 174 ? -13.228 -2.329 52.933 1.00 73.69 174 GLU A C 1
ATOM 1404 O O . GLU A 1 174 ? -14.382 -1.922 53.088 1.00 73.69 174 GLU A O 1
ATOM 1409 N N . LEU A 1 175 ? -12.917 -3.245 52.012 1.00 70.19 175 LEU A N 1
ATOM 1410 C CA . LEU A 1 175 ? -13.870 -3.845 51.078 1.00 70.19 175 LEU A CA 1
ATOM 1411 C C . LEU A 1 175 ? -14.103 -5.315 51.426 1.00 70.19 175 LEU A C 1
ATOM 1413 O O . LEU A 1 175 ? -13.153 -6.067 51.649 1.00 70.19 175 LEU A O 1
ATOM 1417 N N . VAL A 1 176 ? -15.364 -5.745 51.391 1.00 73.62 176 VAL A N 1
ATOM 1418 C CA . VAL A 1 176 ? -15.724 -7.165 51.459 1.00 73.62 176 VAL A CA 1
ATOM 1419 C C . VAL A 1 176 ? -16.201 -7.617 50.086 1.00 73.62 176 VAL A C 1
ATOM 1421 O O . VAL A 1 176 ? -17.119 -7.037 49.505 1.00 73.62 176 VAL A O 1
ATOM 1424 N N . PHE A 1 177 ? -15.576 -8.676 49.579 1.00 70.00 177 PHE A N 1
ATOM 1425 C CA . PHE A 1 177 ? -15.940 -9.313 48.322 1.00 70.00 177 PHE A CA 1
ATOM 1426 C C . PHE A 1 177 ? -16.770 -10.569 48.596 1.00 70.00 177 PHE A C 1
ATOM 1428 O O . PHE A 1 177 ? -16.290 -11.490 49.255 1.00 70.00 177 PHE A O 1
ATOM 1435 N N . CYS A 1 178 ? -17.997 -10.610 48.080 1.00 72.25 178 CYS A N 1
ATOM 1436 C CA . CYS A 1 178 ? -18.870 -11.775 48.142 1.00 72.25 178 CYS A CA 1
ATOM 1437 C C . CYS A 1 178 ? -19.127 -12.298 46.725 1.00 72.25 178 CYS A C 1
ATOM 1439 O O . CYS A 1 178 ? -19.494 -11.538 45.829 1.00 72.25 178 CYS A O 1
ATOM 1441 N N . TYR A 1 179 ? -18.929 -13.598 46.524 1.00 71.69 179 TYR A N 1
ATOM 1442 C CA . TYR A 1 179 ? -19.293 -14.296 45.296 1.00 71.69 179 TYR A CA 1
ATOM 1443 C C . TYR A 1 179 ? -20.497 -15.181 45.599 1.00 71.69 179 TYR A C 1
ATOM 1445 O O . TYR A 1 179 ? -20.420 -16.026 46.491 1.00 71.69 179 TYR A O 1
ATOM 1453 N N . CYS A 1 180 ? -21.591 -14.973 44.872 1.00 72.81 180 CYS A N 1
ATOM 1454 C CA . CYS A 1 180 ? -22.826 -15.726 45.047 1.00 72.81 180 CYS A CA 1
ATOM 1455 C C . CYS A 1 180 ? -23.090 -16.518 43.771 1.00 72.81 180 CYS A C 1
ATOM 1457 O O . CYS A 1 180 ? -23.359 -15.920 42.727 1.00 72.81 180 CYS A O 1
ATOM 1459 N N . ASP A 1 181 ? -23.036 -17.842 43.866 1.00 73.12 181 ASP A N 1
ATOM 1460 C CA . ASP A 1 181 ? -23.513 -18.716 42.799 1.00 73.12 181 ASP A CA 1
ATOM 1461 C C . ASP A 1 181 ? -25.007 -18.996 42.989 1.00 73.12 181 ASP A C 1
ATOM 1463 O O . ASP A 1 181 ? -25.486 -19.117 44.118 1.00 73.12 181 ASP A O 1
ATOM 1467 N N . LEU A 1 182 ? -25.754 -19.044 41.887 1.00 75.38 182 LEU A N 1
ATOM 1468 C CA . LEU A 1 182 ? -27.178 -19.362 41.918 1.00 75.38 182 LEU A CA 1
ATOM 1469 C C . LEU A 1 182 ? -27.379 -20.841 41.641 1.00 75.38 182 LEU A C 1
ATOM 1471 O O . LEU A 1 182 ? -27.411 -21.276 40.485 1.00 75.38 182 LEU A O 1
ATOM 1475 N N . ASP A 1 183 ? -27.567 -21.595 42.716 1.00 77.44 183 ASP A N 1
ATOM 1476 C CA . ASP A 1 183 ? -27.849 -23.015 42.626 1.00 77.44 183 ASP A CA 1
ATOM 1477 C C . ASP A 1 183 ? -29.134 -23.279 41.820 1.00 77.44 183 ASP A C 1
ATOM 1479 O O . ASP A 1 183 ? -30.119 -22.541 41.867 1.00 77.44 183 ASP A O 1
ATOM 1483 N N . HIS A 1 184 ? -29.132 -24.380 41.067 1.00 80.38 184 HIS A N 1
ATOM 1484 C CA . HIS A 1 184 ? -30.308 -24.929 40.380 1.00 80.38 184 HIS A CA 1
ATOM 1485 C C . HIS A 1 184 ? -30.929 -24.097 39.243 1.00 80.38 184 HIS A C 1
ATOM 1487 O O . HIS A 1 184 ? -31.939 -24.529 38.684 1.00 80.38 184 HIS A O 1
ATOM 1493 N N . LEU A 1 185 ? -30.315 -22.999 38.785 1.00 81.50 185 LEU A N 1
ATOM 1494 C CA . LEU A 1 185 ? -30.829 -22.247 37.626 1.00 81.50 185 LEU A CA 1
ATOM 1495 C C . LEU A 1 185 ? -31.007 -23.134 36.380 1.00 81.50 185 LEU A C 1
ATOM 1497 O O . LEU A 1 185 ? -32.014 -23.047 35.680 1.00 81.50 185 LEU A O 1
ATOM 1501 N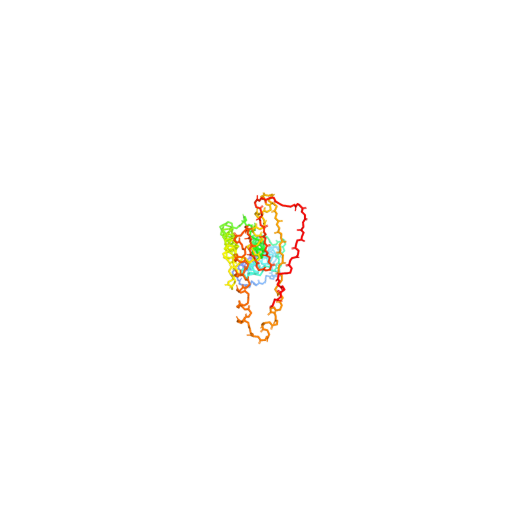 N . LYS A 1 186 ? -30.053 -24.039 36.126 1.00 79.06 186 LYS A N 1
ATOM 1502 C CA . LYS A 1 186 ? -30.142 -25.006 35.022 1.00 79.06 186 LYS A CA 1
ATOM 1503 C C . LYS A 1 186 ? -31.349 -25.937 35.168 1.00 79.06 186 LYS A C 1
ATOM 1505 O O . LYS A 1 186 ? -32.069 -26.148 34.204 1.00 79.06 186 LYS A O 1
ATOM 1510 N N . TYR A 1 187 ? -31.605 -26.435 36.376 1.00 89.75 187 TYR A N 1
ATOM 1511 C CA . TYR A 1 187 ? -32.775 -27.268 36.655 1.00 89.75 187 TYR A CA 1
ATOM 1512 C C . TYR A 1 187 ? -34.083 -26.503 36.407 1.00 89.75 187 TYR A C 1
ATOM 1514 O O . TYR A 1 187 ? -35.022 -27.070 35.852 1.00 89.75 187 TYR A O 1
ATOM 1522 N N . ILE A 1 188 ? -34.151 -25.221 36.780 1.00 85.94 188 ILE A N 1
ATOM 1523 C CA . ILE A 1 188 ? -35.330 -24.383 36.522 1.00 85.94 188 ILE A CA 1
ATOM 1524 C C . ILE A 1 188 ? -35.532 -24.203 35.014 1.00 85.94 188 ILE A C 1
ATOM 1526 O O . ILE A 1 188 ? -36.632 -24.436 34.519 1.00 85.94 188 ILE A O 1
ATOM 1530 N N . ASN A 1 189 ? -34.467 -23.872 34.280 1.00 86.50 189 ASN A N 1
ATOM 1531 C CA . ASN A 1 189 ? -34.518 -23.726 32.825 1.00 86.50 189 ASN A CA 1
ATOM 1532 C C . ASN A 1 189 ? -34.977 -25.013 32.129 1.00 86.50 189 ASN A C 1
ATOM 1534 O O . ASN A 1 189 ? -35.827 -24.954 31.243 1.00 86.50 189 ASN A O 1
ATOM 1538 N N . ASP A 1 190 ? -34.447 -26.162 32.550 1.00 90.75 190 ASP A N 1
ATOM 1539 C CA . ASP A 1 190 ? -34.716 -27.455 31.918 1.00 90.75 190 ASP A CA 1
ATOM 1540 C C . ASP A 1 190 ? -36.150 -27.960 32.200 1.00 90.75 190 ASP A C 1
ATOM 1542 O O . ASP A 1 190 ? -36.733 -28.632 31.352 1.00 90.75 190 ASP A O 1
ATOM 1546 N N . ASN A 1 191 ? -36.742 -27.628 33.359 1.00 93.44 191 ASN A N 1
ATOM 1547 C CA . ASN A 1 191 ? -38.082 -28.103 33.751 1.00 93.44 191 ASN A CA 1
ATOM 1548 C C . ASN A 1 191 ? -39.219 -27.097 33.514 1.00 93.44 191 ASN A C 1
ATOM 1550 O O . ASN A 1 191 ? -40.357 -27.512 33.301 1.00 93.44 191 ASN A O 1
ATOM 1554 N N . TYR A 1 192 ? -38.937 -25.794 33.572 1.00 89.94 192 TYR A N 1
ATOM 1555 C CA . TYR A 1 192 ? -39.948 -24.726 33.519 1.00 89.94 192 TYR A CA 1
ATOM 1556 C C . TYR A 1 192 ? -39.711 -23.723 32.380 1.00 89.94 192 TYR A C 1
ATOM 1558 O O . TYR A 1 192 ? -40.541 -22.848 32.141 1.00 89.94 192 TYR A O 1
ATOM 1566 N N . GLY A 1 193 ? -38.614 -23.875 31.633 1.00 89.50 193 GLY A N 1
ATOM 1567 C CA . GLY A 1 193 ? -38.268 -23.027 30.499 1.00 89.50 193 GLY A CA 1
ATOM 1568 C C . GLY A 1 193 ? -37.500 -21.760 30.886 1.00 89.50 193 GLY A C 1
ATOM 1569 O O . GLY A 1 193 ? -37.510 -21.298 32.028 1.00 89.50 193 GLY A O 1
ATOM 1570 N N . HIS A 1 194 ? -36.832 -21.171 29.892 1.00 86.00 194 HIS A N 1
ATOM 1571 C CA . HIS A 1 194 ? -35.962 -20.004 30.078 1.00 86.00 194 HIS A CA 1
ATOM 1572 C C . HIS A 1 194 ? -36.685 -18.765 30.618 1.00 86.00 194 HIS A C 1
ATOM 1574 O O . HIS A 1 194 ? -36.102 -18.015 31.391 1.00 86.00 194 HIS A O 1
ATOM 1580 N N . SER A 1 195 ? -37.961 -18.565 30.276 1.00 88.12 195 SER A N 1
ATOM 1581 C CA . SER A 1 195 ? -38.748 -17.442 30.799 1.00 88.12 195 SER A CA 1
ATOM 1582 C C . SER A 1 195 ? -38.899 -17.482 32.321 1.00 88.12 195 SER A C 1
ATOM 1584 O O . SER A 1 195 ? -38.912 -16.429 32.961 1.00 88.12 195 SER A O 1
ATOM 1586 N N . GLU A 1 196 ? -38.984 -18.680 32.908 1.00 88.75 196 GLU A N 1
ATOM 1587 C CA . GLU A 1 196 ? -39.061 -18.833 34.362 1.00 88.75 196 GLU A CA 1
ATOM 1588 C C . GLU A 1 196 ? -37.693 -18.752 35.032 1.00 88.75 196 GLU A C 1
ATOM 1590 O O . GLU A 1 196 ? -37.579 -18.189 36.121 1.00 88.75 196 GLU A O 1
ATOM 1595 N N . GLY A 1 197 ? -36.630 -19.192 34.354 1.00 84.50 197 GLY A N 1
ATOM 1596 C CA . GLY A 1 197 ? -35.261 -18.882 34.772 1.00 84.50 197 GLY A CA 1
ATOM 1597 C C . GLY A 1 197 ? -34.989 -17.377 34.824 1.00 84.50 197 GLY A C 1
ATOM 1598 O O . GLY A 1 197 ? -34.434 -16.880 35.803 1.00 84.50 197 GLY A O 1
ATOM 1599 N N . ASP A 1 198 ? -35.457 -16.624 33.827 1.00 85.69 198 ASP A N 1
ATOM 1600 C CA . ASP A 1 198 ? -35.365 -15.162 33.790 1.00 85.69 198 ASP A CA 1
ATOM 1601 C C . ASP A 1 198 ? -36.139 -14.505 34.942 1.00 85.69 198 ASP A C 1
ATOM 1603 O O . ASP A 1 198 ? -35.699 -13.503 35.515 1.00 85.69 198 ASP A O 1
ATOM 1607 N N . CYS A 1 199 ? -37.305 -15.057 35.289 1.00 85.75 199 CYS A N 1
ATOM 1608 C CA . CYS A 1 199 ? -38.102 -14.614 36.430 1.00 85.75 199 CYS A CA 1
ATOM 1609 C C . CYS A 1 199 ? -37.364 -14.867 37.752 1.00 85.75 199 CYS A C 1
ATOM 1611 O O . CYS A 1 199 ? -37.239 -13.959 38.577 1.00 85.75 199 CYS A O 1
ATOM 1613 N N . TYR A 1 200 ? -36.802 -16.066 37.913 1.00 84.69 200 TYR A N 1
ATOM 1614 C CA . TYR A 1 200 ? -35.982 -16.446 39.060 1.00 84.69 200 TYR A CA 1
ATOM 1615 C C . TYR A 1 200 ? -34.772 -15.513 39.235 1.00 84.69 200 TYR A C 1
ATOM 1617 O O . TYR A 1 200 ? -34.554 -14.984 40.328 1.00 84.69 200 TYR A O 1
ATOM 1625 N N . LEU A 1 201 ? -34.043 -15.225 38.150 1.00 83.38 201 LEU A N 1
ATOM 1626 C CA . LEU A 1 201 ? -32.917 -14.285 38.150 1.00 83.38 201 LEU A CA 1
ATOM 1627 C C . LEU A 1 201 ? -33.338 -12.878 38.595 1.00 83.38 201 LEU A C 1
ATOM 1629 O O . LEU A 1 201 ? -32.698 -12.288 39.469 1.00 83.38 201 LEU A O 1
ATOM 1633 N N . ARG A 1 202 ? -34.436 -12.343 38.044 1.00 85.56 202 ARG A N 1
ATOM 1634 C CA . ARG A 1 202 ? -34.979 -11.034 38.446 1.00 85.56 202 ARG A CA 1
ATOM 1635 C C . ARG A 1 202 ? -35.368 -11.009 39.929 1.00 85.56 202 ARG A C 1
ATOM 1637 O O . ARG A 1 202 ? -35.005 -10.071 40.637 1.00 85.56 202 ARG A O 1
ATOM 1644 N N . HIS A 1 203 ? -36.024 -12.058 40.423 1.00 86.19 203 HIS A N 1
ATOM 1645 C CA . HIS A 1 203 ? -36.415 -12.179 41.831 1.00 86.19 203 HIS A CA 1
ATOM 1646 C C . HIS A 1 203 ? -35.227 -12.238 42.794 1.00 86.19 203 HIS A C 1
ATOM 1648 O O . HIS A 1 203 ? -35.265 -11.619 43.866 1.00 86.19 203 HIS A O 1
ATOM 1654 N N . PHE A 1 204 ? -34.171 -12.964 42.428 1.00 83.88 204 PHE A N 1
ATOM 1655 C CA . PHE A 1 204 ? -32.942 -12.985 43.208 1.00 83.88 204 PHE A CA 1
ATOM 1656 C C . PHE A 1 204 ? -32.332 -11.585 43.299 1.00 83.88 204 PHE A C 1
ATOM 1658 O O . PHE A 1 204 ? -32.059 -11.089 44.394 1.00 83.88 204 PHE A O 1
ATOM 1665 N N . VAL A 1 205 ? -32.195 -10.909 42.158 1.00 82.50 205 VAL A N 1
ATOM 1666 C CA . VAL A 1 205 ? -31.645 -9.553 42.105 1.00 82.50 205 VAL A CA 1
ATOM 1667 C C . VAL A 1 205 ? -32.468 -8.565 42.928 1.00 82.50 205 VAL A C 1
ATOM 1669 O O . VAL A 1 205 ? -31.895 -7.755 43.658 1.00 82.50 205 VAL A O 1
ATOM 1672 N N . ASP A 1 206 ? -33.794 -8.645 42.878 1.00 83.31 206 ASP A N 1
ATOM 1673 C CA . ASP A 1 206 ? -34.661 -7.802 43.702 1.00 83.31 206 ASP A CA 1
ATOM 1674 C C . ASP A 1 206 ? -34.492 -8.078 45.200 1.00 83.31 206 ASP A C 1
ATOM 1676 O O . ASP A 1 206 ? -34.495 -7.142 46.005 1.00 83.31 206 ASP A O 1
ATOM 1680 N N . SER A 1 207 ? -34.302 -9.340 45.592 1.00 83.25 207 SER A N 1
ATOM 1681 C CA . SER A 1 207 ? -34.011 -9.713 46.984 1.00 83.25 207 SER A CA 1
ATOM 1682 C C . SER A 1 207 ? -32.686 -9.109 47.458 1.00 83.25 207 SER A C 1
ATOM 1684 O O . SER A 1 207 ? -32.627 -8.498 48.529 1.00 83.25 207 SER A O 1
ATOM 1686 N N . VAL A 1 208 ? -31.648 -9.181 46.621 1.00 77.31 208 VAL A N 1
ATOM 1687 C CA . VAL A 1 208 ? -30.333 -8.577 46.880 1.00 77.31 208 VAL A CA 1
ATOM 1688 C C . VAL A 1 208 ? -30.433 -7.047 46.981 1.00 77.31 208 VAL A C 1
ATOM 1690 O O . VAL A 1 208 ? -29.894 -6.446 47.915 1.00 77.31 208 VAL A O 1
ATOM 1693 N N . LYS A 1 209 ? -31.175 -6.397 46.072 1.00 76.12 209 LYS A N 1
ATOM 1694 C CA . LYS A 1 209 ? -31.417 -4.941 46.099 1.00 76.12 209 LYS A CA 1
ATOM 1695 C C . LYS A 1 209 ? -32.158 -4.504 47.367 1.00 76.12 209 LYS A C 1
ATOM 1697 O O . LYS A 1 209 ? -31.824 -3.463 47.924 1.00 76.12 209 LYS A O 1
ATOM 1702 N N . LYS A 1 210 ? -33.123 -5.289 47.859 1.00 78.12 210 LYS A N 1
ATOM 1703 C CA . LYS A 1 210 ? -33.850 -4.996 49.111 1.00 78.12 210 LYS A CA 1
ATOM 1704 C C . LYS A 1 210 ? -32.961 -5.120 50.352 1.00 78.12 210 LYS A C 1
ATOM 1706 O O . LYS A 1 210 ? -33.072 -4.298 51.259 1.00 78.12 210 LYS A O 1
ATOM 1711 N N . ALA A 1 211 ? -32.049 -6.093 50.382 1.00 71.44 211 ALA A N 1
ATOM 1712 C CA . ALA A 1 211 ? -31.106 -6.271 51.490 1.00 71.44 211 ALA A CA 1
ATOM 1713 C C . ALA A 1 211 ? -30.107 -5.099 51.637 1.00 71.44 211 ALA A C 1
ATOM 1715 O O . ALA A 1 211 ? -29.607 -4.843 52.733 1.00 71.44 211 ALA A O 1
ATOM 1716 N N . ARG A 1 212 ? -29.875 -4.334 50.559 1.00 64.56 212 ARG A N 1
ATOM 1717 C CA . ARG A 1 212 ? -28.958 -3.178 50.493 1.00 64.56 212 ARG A CA 1
ATOM 1718 C C . ARG A 1 212 ? -29.321 -2.008 51.416 1.00 64.56 212 ARG A C 1
ATOM 1720 O O . ARG A 1 212 ? -28.470 -1.169 51.681 1.00 64.56 212 ARG A O 1
ATOM 1727 N N . ALA A 1 213 ? -30.539 -1.935 51.958 1.00 53.59 213 ALA A N 1
ATOM 1728 C CA . ALA A 1 213 ? -30.984 -0.804 52.787 1.00 53.59 213 ALA A CA 1
ATOM 1729 C C . ALA A 1 213 ? -30.137 -0.544 54.060 1.00 53.59 213 ALA A C 1
ATOM 1731 O O . ALA A 1 213 ? -30.327 0.481 54.709 1.00 53.59 213 ALA A O 1
ATOM 1732 N N . LYS A 1 214 ? -29.209 -1.444 54.425 1.00 46.22 214 LYS A N 1
ATOM 1733 C CA . LYS A 1 214 ? -28.327 -1.326 55.601 1.00 46.22 214 LYS A CA 1
ATOM 1734 C C . LYS A 1 214 ? -26.826 -1.201 55.276 1.00 46.22 214 LYS A C 1
ATOM 1736 O O . LYS A 1 214 ? -26.037 -1.027 56.200 1.00 46.22 214 LYS A O 1
ATOM 1741 N N . THR A 1 215 ? -26.406 -1.300 54.009 1.00 53.53 215 THR A N 1
ATOM 1742 C CA . THR A 1 215 ? -24.979 -1.330 53.612 1.00 53.53 215 THR A CA 1
ATOM 1743 C C . THR A 1 215 ? -24.816 -0.857 52.167 1.00 53.53 215 THR A C 1
ATOM 1745 O O . THR A 1 215 ? -25.583 -1.257 51.290 1.00 53.53 215 THR A O 1
ATOM 1748 N N . THR A 1 216 ? -23.807 -0.035 51.872 1.00 57.59 216 THR A N 1
ATOM 1749 C CA . THR A 1 216 ? -23.512 0.360 50.487 1.00 57.59 216 THR A CA 1
ATOM 1750 C C . THR A 1 216 ? -22.960 -0.859 49.746 1.00 57.59 216 THR A C 1
ATOM 1752 O O . THR A 1 216 ? -21.856 -1.299 50.039 1.00 57.59 216 THR A O 1
ATOM 1755 N N . CYS A 1 217 ? -23.724 -1.448 48.820 1.00 62.22 217 CYS A N 1
ATOM 1756 C CA . CYS A 1 217 ? -23.271 -2.606 48.044 1.00 62.22 217 CYS A CA 1
ATOM 1757 C C . CYS A 1 217 ? -23.260 -2.352 46.534 1.00 62.22 217 CYS A C 1
ATOM 1759 O O . CYS A 1 217 ? -24.090 -1.600 46.030 1.00 62.22 217 CYS A O 1
ATOM 1761 N N . LEU A 1 218 ? -22.349 -2.982 45.796 1.00 62.72 218 LEU A N 1
ATOM 1762 C CA . LEU A 1 218 ? -22.338 -2.976 44.330 1.00 62.72 218 LEU A CA 1
ATOM 1763 C C . LEU A 1 218 ? -22.748 -4.368 43.834 1.00 62.72 218 LEU A C 1
ATOM 1765 O O . LEU A 1 218 ? -21.921 -5.281 43.866 1.00 62.72 218 LEU A O 1
ATOM 1769 N N . PRO A 1 219 ? -24.020 -4.563 43.434 1.00 58.44 219 PRO A N 1
ATOM 1770 C CA . PRO A 1 219 ? -24.476 -5.831 42.890 1.00 58.44 219 PRO A CA 1
ATOM 1771 C C . PRO A 1 219 ? -24.093 -5.952 41.412 1.00 58.44 219 PRO A C 1
ATOM 1773 O O . PRO A 1 219 ? -24.376 -5.066 40.599 1.00 58.44 219 PRO A O 1
ATOM 1776 N N . VAL A 1 220 ? -23.479 -7.079 41.077 1.00 59.56 220 VAL A N 1
ATOM 1777 C CA . VAL A 1 220 ? -23.071 -7.497 39.735 1.00 59.56 220 VAL A CA 1
ATOM 1778 C C . VAL A 1 220 ? -23.500 -8.954 39.576 1.00 59.56 220 VAL A C 1
ATOM 1780 O O . VAL A 1 220 ? -23.586 -9.677 40.569 1.00 59.56 220 VAL A O 1
ATOM 1783 N N . LEU A 1 221 ? -23.816 -9.410 38.362 1.00 55.19 221 LEU A N 1
ATOM 1784 C CA . LEU A 1 221 ? -24.105 -10.831 38.141 1.00 55.19 221 LEU A CA 1
ATOM 1785 C C . LEU A 1 221 ? -22.983 -11.700 38.758 1.00 55.19 221 LEU A C 1
ATOM 1787 O O . LEU A 1 221 ? -21.817 -11.550 38.393 1.00 55.19 221 LEU A O 1
ATOM 1791 N N . ALA A 1 222 ? -23.355 -12.571 39.702 1.00 50.66 222 ALA A N 1
ATOM 1792 C CA . ALA A 1 222 ? -22.499 -13.457 40.507 1.00 50.66 222 ALA A CA 1
ATOM 1793 C C . ALA A 1 222 ? -21.601 -12.815 41.590 1.00 50.66 222 ALA A C 1
ATOM 1795 O O . ALA A 1 222 ? -20.951 -13.538 42.345 1.00 50.66 222 ALA A O 1
ATOM 1796 N N . VAL A 1 223 ? -21.552 -11.485 41.721 1.00 53.41 223 VAL A N 1
ATOM 1797 C CA . VAL A 1 223 ? -20.647 -10.806 42.665 1.00 53.41 223 VAL A CA 1
ATOM 1798 C C . VAL A 1 223 ? -21.345 -9.660 43.391 1.00 53.41 223 VAL A C 1
ATOM 1800 O O . VAL A 1 223 ? -21.948 -8.784 42.777 1.00 53.41 223 VAL A O 1
ATOM 1803 N N . MET A 1 224 ? -21.200 -9.613 44.711 1.00 57.44 224 MET A N 1
ATOM 1804 C CA . MET A 1 224 ? -21.674 -8.525 45.557 1.00 57.44 224 MET A CA 1
ATOM 1805 C C . MET A 1 224 ? -20.489 -7.947 46.340 1.00 57.44 224 MET A C 1
ATOM 1807 O O . MET A 1 224 ? -19.887 -8.634 47.160 1.00 57.44 224 MET A O 1
ATOM 1811 N N . ILE A 1 225 ? -20.138 -6.680 46.102 1.00 53.22 225 ILE A N 1
ATOM 1812 C CA . ILE A 1 225 ? -19.173 -5.966 46.959 1.00 53.22 225 ILE A CA 1
ATOM 1813 C C . ILE A 1 225 ? -19.958 -5.270 48.067 1.00 53.22 225 ILE A C 1
ATOM 1815 O O . ILE A 1 225 ? -20.911 -4.553 47.764 1.00 53.22 225 ILE A O 1
ATOM 1819 N N . LEU A 1 226 ? -19.564 -5.451 49.327 1.00 53.97 226 LEU A N 1
ATOM 1820 C CA . LEU A 1 226 ? -20.112 -4.729 50.478 1.00 53.97 226 LEU A CA 1
ATOM 1821 C C . LEU A 1 226 ? -19.084 -3.705 50.981 1.00 53.97 226 LEU A C 1
ATOM 1823 O O . LEU A 1 226 ? -17.920 -4.042 51.198 1.00 53.97 226 LEU A O 1
ATOM 1827 N N . TYR A 1 227 ? -19.530 -2.464 51.174 1.00 45.94 227 TYR A N 1
ATOM 1828 C CA . TYR A 1 227 ? -18.760 -1.358 51.743 1.00 45.94 227 TYR A CA 1
ATOM 1829 C C . TYR A 1 227 ? -19.312 -0.990 53.124 1.00 45.94 227 TYR A C 1
ATOM 1831 O O . TYR A 1 227 ? -20.508 -0.710 53.268 1.00 45.94 227 TYR A O 1
ATOM 1839 N N . TYR A 1 228 ? -18.432 -0.949 54.124 1.00 50.25 228 TYR A N 1
ATOM 1840 C CA . TYR A 1 228 ? -18.763 -0.566 55.494 1.00 50.25 228 TYR A CA 1
ATOM 1841 C C . TYR A 1 228 ? -18.113 0.781 55.834 1.00 50.25 228 TYR A C 1
ATOM 1843 O O . TYR A 1 228 ? -16.891 0.848 55.928 1.00 50.25 228 TYR A O 1
ATOM 1851 N N . PRO A 1 229 ? -18.893 1.858 56.044 1.00 40.72 229 PRO A N 1
ATOM 1852 C CA . PRO A 1 229 ? -18.324 3.143 56.438 1.00 40.72 229 PRO A CA 1
ATOM 1853 C C . PRO A 1 229 ? -17.767 3.156 57.873 1.00 40.72 229 PRO A C 1
ATOM 1855 O O . PRO A 1 229 ? -16.941 4.013 58.165 1.00 40.72 229 PRO A O 1
ATOM 1858 N N . GLU A 1 230 ? -18.165 2.229 58.759 1.00 39.78 230 GLU A N 1
ATOM 1859 C CA . GLU A 1 230 ? -17.695 2.197 60.154 1.00 39.78 230 GLU A CA 1
ATOM 1860 C C . GLU A 1 230 ? -17.549 0.764 60.722 1.00 39.78 230 GLU A C 1
ATOM 1862 O O . GLU A 1 230 ? -18.529 0.043 60.893 1.00 39.78 230 GLU A O 1
ATOM 1867 N N . GLY A 1 231 ? -16.294 0.393 61.016 1.00 52.19 231 GLY A N 1
ATOM 1868 C CA . GLY A 1 231 ? -15.796 -0.528 62.055 1.00 52.19 231 GLY A CA 1
ATOM 1869 C C . GLY A 1 231 ? -16.504 -1.859 62.366 1.00 52.19 231 GLY A C 1
ATOM 1870 O O . GLY A 1 231 ? -17.436 -1.885 63.162 1.00 52.19 231 GLY A O 1
ATOM 1871 N N . LEU A 1 232 ? -15.917 -2.981 61.916 1.00 43.38 232 LEU A N 1
ATOM 1872 C CA . LEU A 1 232 ? -15.910 -4.318 62.562 1.00 43.38 232 LEU A CA 1
ATOM 1873 C C . LEU A 1 232 ? -14.718 -5.146 61.990 1.00 43.38 232 LEU A C 1
ATOM 1875 O O . LEU A 1 232 ? -14.121 -4.723 61.006 1.00 43.38 232 LEU A O 1
ATOM 1879 N N . PRO A 1 233 ? -14.260 -6.237 62.642 1.00 42.09 233 PRO A N 1
ATOM 1880 C CA . PRO A 1 233 ? -12.844 -6.596 62.722 1.00 42.09 233 PRO A CA 1
ATOM 1881 C 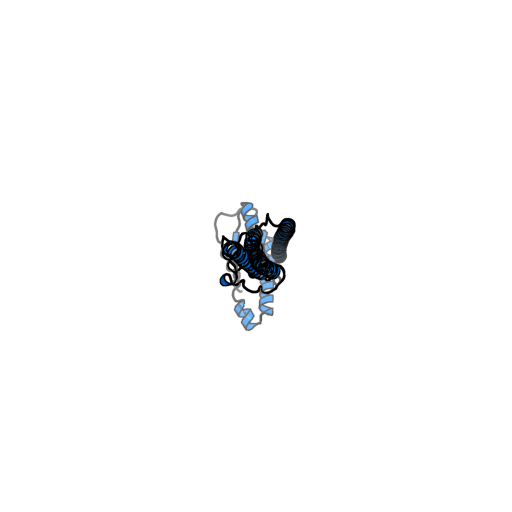C . PRO A 1 233 ? -12.225 -7.111 61.421 1.00 42.09 233 PRO A C 1
ATOM 1883 O O . PRO A 1 233 ? -12.831 -7.834 60.635 1.00 42.09 233 PRO A O 1
ATOM 1886 N N . LYS A 1 234 ? -10.938 -6.784 61.287 1.00 40.50 234 LYS A N 1
ATOM 1887 C CA . LYS A 1 234 ? -10.039 -7.173 60.204 1.00 40.50 234 LYS A CA 1
ATOM 1888 C C . LYS A 1 234 ? -9.993 -8.690 60.015 1.00 40.50 234 LYS A C 1
ATOM 1890 O O . LYS A 1 234 ? -9.552 -9.412 60.906 1.00 40.50 234 LYS A O 1
ATOM 1895 N N . GLY A 1 235 ? -10.335 -9.129 58.806 1.00 39.44 235 GLY A N 1
ATOM 1896 C CA . GLY A 1 235 ? -10.009 -10.458 58.292 1.00 39.44 235 GLY A CA 1
ATOM 1897 C C . GLY A 1 235 ? -11.161 -11.455 58.355 1.00 39.44 235 GLY A C 1
ATOM 1898 O O . GLY A 1 235 ? -11.378 -12.116 59.365 1.00 39.44 235 GLY A O 1
ATOM 1899 N N . GLY A 1 236 ? -11.844 -11.635 57.226 1.00 36.75 236 GLY A N 1
ATOM 1900 C CA . GLY A 1 236 ? -12.767 -12.745 57.026 1.00 36.75 236 GLY A CA 1
ATOM 1901 C C . GLY A 1 236 ? -13.270 -12.794 55.589 1.00 36.75 236 GLY A C 1
ATOM 1902 O O . GLY A 1 236 ? -14.040 -11.936 55.174 1.00 36.75 236 GLY A O 1
ATOM 1903 N N . CYS A 1 237 ? -12.847 -13.805 54.829 1.00 33.84 237 CYS A N 1
ATOM 1904 C CA . CYS A 1 237 ? -13.570 -14.221 53.632 1.00 33.84 237 CYS A CA 1
ATOM 1905 C C . CYS A 1 237 ? -14.861 -14.893 54.114 1.00 33.84 237 CYS A C 1
ATOM 1907 O O . CYS A 1 237 ? -14.810 -15.995 54.661 1.00 33.84 237 CYS A O 1
ATOM 1909 N N . VAL A 1 238 ? -15.999 -14.210 53.996 1.00 39.81 238 VAL A N 1
ATOM 1910 C CA . VAL A 1 238 ? -17.305 -14.792 54.322 1.00 39.81 238 VAL A CA 1
ATOM 1911 C C . VAL A 1 238 ? -17.866 -15.398 53.040 1.00 39.81 238 VAL A C 1
ATOM 1913 O O . VAL A 1 238 ? -18.458 -14.702 52.222 1.00 39.81 238 VAL A O 1
ATOM 1916 N N . GLN A 1 239 ? -17.669 -16.704 52.852 1.00 34.47 239 GLN A N 1
ATOM 1917 C CA . GLN A 1 239 ? -18.538 -17.483 51.973 1.00 34.47 239 GLN A CA 1
ATOM 1918 C C . GLN A 1 239 ? -19.865 -17.674 52.710 1.00 34.47 239 GLN A C 1
ATOM 1920 O O . GLN A 1 239 ? -19.934 -18.417 53.687 1.00 34.47 239 GLN A O 1
ATOM 1925 N N . GLN A 1 240 ? -20.909 -16.970 52.280 1.00 39.09 240 GLN A N 1
ATOM 1926 C CA . GLN A 1 240 ? -22.270 -17.219 52.742 1.00 39.09 240 GLN A CA 1
ATOM 1927 C C . GLN A 1 240 ? -23.041 -17.868 51.595 1.00 39.09 240 GLN A C 1
ATOM 1929 O O . GLN A 1 240 ? -23.375 -17.205 50.618 1.00 39.09 240 GLN A O 1
ATOM 1934 N N . ASN A 1 241 ? -23.325 -19.166 51.721 1.00 32.28 241 ASN A N 1
ATOM 1935 C CA . ASN A 1 241 ? -24.359 -19.811 50.918 1.00 32.28 241 ASN A CA 1
ATOM 1936 C C . ASN A 1 241 ? -25.695 -19.195 51.344 1.00 32.28 241 ASN A C 1
ATOM 1938 O O . ASN A 1 241 ? -26.185 -19.447 52.446 1.00 32.28 241 ASN A O 1
ATOM 1942 N N . VAL A 1 242 ? -26.248 -18.315 50.513 1.00 38.19 242 VAL A N 1
ATOM 1943 C CA . VAL A 1 242 ? -27.543 -17.690 50.774 1.00 38.19 242 VAL A CA 1
ATOM 1944 C C . VAL A 1 242 ? -28.619 -18.559 50.138 1.00 38.19 242 VAL A C 1
ATOM 1946 O O . VAL A 1 242 ? -28.865 -18.433 48.945 1.00 38.19 242 VAL A O 1
ATOM 1949 N N . LEU A 1 243 ? -29.223 -19.422 50.966 1.00 32.41 243 LEU A N 1
ATOM 1950 C CA . LEU A 1 243 ? -30.638 -19.845 51.022 1.00 32.41 243 LEU A CA 1
ATOM 1951 C C . LEU A 1 243 ? -30.737 -21.307 51.490 1.00 32.41 243 LEU A C 1
ATOM 1953 O O . LEU A 1 243 ? -30.720 -22.230 50.684 1.00 32.41 243 LEU A O 1
ATOM 1957 N N . ASP A 1 244 ? -30.895 -21.504 52.801 1.00 26.58 244 ASP A N 1
ATOM 1958 C CA . ASP A 1 244 ? -31.532 -22.719 53.323 1.00 26.58 244 ASP A CA 1
ATOM 1959 C C . ASP A 1 244 ? -33.051 -22.569 53.107 1.00 26.58 244 ASP A C 1
ATOM 1961 O O . ASP A 1 244 ? -33.621 -21.559 53.546 1.00 26.58 244 ASP A O 1
ATOM 1965 N N . PRO A 1 245 ? -33.727 -23.503 52.417 1.00 34.19 245 PRO A N 1
ATOM 1966 C CA . PRO A 1 245 ? -35.171 -23.450 52.257 1.00 34.19 245 PRO A CA 1
ATOM 1967 C C . PRO A 1 245 ? -35.861 -23.862 53.567 1.00 34.19 245 PRO A C 1
ATOM 1969 O O . PRO A 1 245 ? -35.555 -24.907 54.143 1.00 34.19 245 PRO A O 1
ATOM 1972 N N . ALA A 1 246 ? -36.801 -23.029 54.015 1.00 33.16 246 ALA A N 1
ATOM 1973 C CA . ALA A 1 246 ? -37.846 -23.411 54.964 1.00 33.16 246 ALA A CA 1
ATOM 1974 C C . ALA A 1 246 ? -39.036 -24.033 54.222 1.00 33.16 246 ALA A C 1
ATOM 1976 O O . ALA A 1 246 ? -39.303 -23.592 53.078 1.00 33.16 246 ALA A O 1
#

Foldseek 3Di:
DPPDPPPPLVVVLVVLLVQQLVQLPPPPDGDQRDLVSHDPVCSVVSVVSNVVSVLSVLQVVLVVCVVVVVLVDDHDDPPNPVCPVVVVVSVVSVVVVVLVVVLVVVPLVDFDDDPPPVRVVVNVVSVVVVVVVVVVVVVVVVVVVVPQADPLQRAGEPVVVVVVVVVVVVVVFDKAKEFADDPCLVVCCVPVNPVVSSVVSNVVSVVVVVVCPVFDWRDYVRIIMTGDPDDDDPDDNDHDHPDDDD